Protein AF-A0A7C1YYJ9-F1 (afdb_monomer_lite)

Sequence (304 aa):
MFNQKLKGNWYEILKYNSDVNLKSLDKTVEKWVKIPFTPIEVEPHLIYYLFKTLYPKFVNDQQNILDVILSDDGKKVIRLYLYETIEAGIHQSIERLPLNFIKFHKKDLSDIDSLYDRILDAVFKKKGIKVSSLRIFKEKAITYINRYFVGLEDTPFDALIMKILDLIQKMIEQDLFSIYPEPEAFKFLKGLINFLNGIQLQKIFRLIYILLPEFNLAFILGSKELGLILHIQKVKVSKQDKPYLRFKLMSPTDLGITSKNLNKIEVMQLVRDQLQTEKTYFLNQTDLISILTEFFNLPVNFKD

Foldseek 3Di:
DADPLLVVLVVVLLQVLQVCVVDPPPDPDPDWGDDHLALATDGSVVVVVCQQQFVCQFQVQQFKEKEFEAALLRAATPWIKIFGAPGRRRTNDIDTDDRVLADGHSCCVVVVVVRVVSVQVSCCVPPVGGHRKYKYFHVVLSVLNRVSPVCRNVAFPLRSVLSVQQSLLVCLVSVGMAMPVHGLLNVLNNLVSVVCPPPRPSVVSVVVVVPDDWFWEWEWADDPPFIKIWTWTFDDPDPPDDTGIDIDIDGLVVLVNDDPPDDPVRSQVSCCVSSVGPGYHYDHNVVVSVVVSVVSNPPSDDDD

Secondary structure (DSSP, 8-state):
---HHHHHHHHHHHHHHHHHTTS-TTS-----EEPTTSS-EE-HHHHHHHHHHTHHHHH--SSEEEEEEEPTTS-SEEEEEEEEEEETTEEEEEEEEPTTSS---GGGGS-HHHHHHHHHHHHHHHHS--EEEEEEEEHHHHHHHHHHTTT-TT--HHHHHHHHHHHHHHHHHTT-EEEESPPHHHHHHHHHHHHTTT--HHHHHHHHHHHSPPEEEEEEEE-SS--EEEEEEEE-SSTTSPPEEEEEEE-GGGGT---TT--HHHHHHHHHHHHT-SEEEEEEHHHHHHHHHHHHTS------

Structure (mmCIF, N/CA/C/O backbone):
data_AF-A0A7C1YYJ9-F1
#
_entry.id   AF-A0A7C1YYJ9-F1
#
loop_
_atom_site.group_PDB
_atom_site.id
_atom_site.type_symbol
_atom_site.label_atom_id
_atom_site.label_alt_id
_atom_site.label_comp_id
_atom_site.label_asym_id
_atom_site.label_entity_id
_atom_site.label_seq_id
_atom_site.pdbx_PDB_ins_code
_atom_site.Cartn_x
_atom_site.Cartn_y
_atom_site.Cartn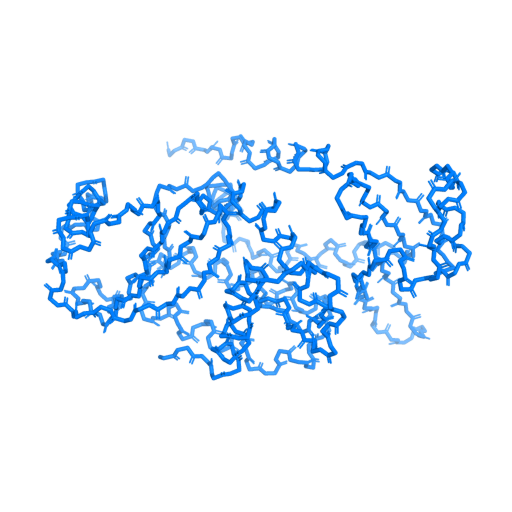_z
_atom_site.occupancy
_atom_site.B_iso_or_equiv
_atom_site.auth_seq_id
_atom_site.auth_comp_id
_atom_site.auth_asym_id
_atom_site.auth_atom_id
_atom_site.pdbx_PDB_model_num
ATOM 1 N N . MET A 1 1 ? -4.596 -11.626 14.791 1.00 64.88 1 MET A N 1
ATOM 2 C CA . MET A 1 1 ? -3.265 -11.003 15.032 1.00 64.88 1 MET A CA 1
ATOM 3 C C . MET A 1 1 ? -2.538 -10.934 13.704 1.00 64.88 1 MET A C 1
ATOM 5 O O . MET A 1 1 ? -2.554 -11.954 13.039 1.00 64.88 1 MET A O 1
ATOM 9 N N . PHE A 1 2 ? -1.958 -9.796 13.307 1.00 79.56 2 PHE A N 1
ATOM 10 C CA . PHE A 1 2 ? -1.206 -9.703 12.046 1.00 79.56 2 PHE A CA 1
ATOM 11 C C . PHE A 1 2 ? -0.029 -10.689 11.994 1.00 79.56 2 PHE A C 1
ATOM 13 O O . PHE A 1 2 ? 0.560 -11.011 13.029 1.00 79.56 2 PHE A O 1
ATOM 20 N N . ASN A 1 3 ? 0.303 -11.144 10.786 1.00 87.06 3 ASN A N 1
ATOM 21 C CA . ASN A 1 3 ? 1.429 -12.020 10.484 1.00 87.06 3 ASN A CA 1
ATOM 22 C C . ASN A 1 3 ? 2.738 -11.451 11.070 1.00 87.06 3 ASN A C 1
ATOM 24 O O . ASN A 1 3 ? 2.994 -10.249 10.982 1.00 87.06 3 ASN A O 1
ATOM 28 N N . GLN A 1 4 ? 3.568 -12.307 11.678 1.00 86.12 4 GLN A N 1
ATOM 29 C CA . GLN A 1 4 ? 4.800 -11.874 12.348 1.00 86.12 4 GLN A CA 1
ATOM 30 C C . GLN A 1 4 ? 5.809 -11.232 11.389 1.00 86.12 4 GLN A C 1
ATOM 32 O O . GLN A 1 4 ? 6.441 -10.253 11.774 1.00 86.12 4 GLN A O 1
ATOM 37 N N . LYS A 1 5 ? 5.917 -11.720 10.146 1.00 84.31 5 LYS A N 1
ATOM 38 C CA . LYS A 1 5 ? 6.808 -11.144 9.128 1.00 84.31 5 LYS A CA 1
ATOM 39 C C . LYS A 1 5 ? 6.357 -9.741 8.727 1.00 84.31 5 LYS A C 1
ATOM 41 O O . LYS A 1 5 ? 7.170 -8.825 8.721 1.00 84.31 5 LYS A O 1
ATOM 46 N N . LEU A 1 6 ? 5.053 -9.556 8.486 1.00 86.38 6 LEU A N 1
ATOM 47 C CA . LEU A 1 6 ? 4.470 -8.231 8.232 1.00 86.38 6 LEU A CA 1
ATOM 48 C C . LEU A 1 6 ? 4.762 -7.280 9.397 1.00 86.38 6 LEU A C 1
ATOM 50 O O . LEU A 1 6 ? 5.226 -6.163 9.189 1.00 86.38 6 LEU A O 1
ATOM 54 N N . LYS A 1 7 ? 4.513 -7.739 10.628 1.00 89.06 7 LYS A N 1
ATOM 55 C CA . LYS A 1 7 ? 4.732 -6.946 11.838 1.00 89.06 7 LYS A CA 1
ATOM 56 C C . LYS A 1 7 ? 6.207 -6.554 11.997 1.00 89.06 7 LYS A C 1
ATOM 58 O O . LYS A 1 7 ? 6.488 -5.402 12.303 1.00 89.06 7 LYS A O 1
ATOM 63 N N . GLY A 1 8 ? 7.122 -7.502 11.790 1.00 89.56 8 GLY A N 1
ATOM 64 C CA . GLY A 1 8 ? 8.566 -7.282 11.848 1.00 89.56 8 GLY A CA 1
ATOM 65 C C . GLY A 1 8 ? 9.013 -6.230 10.841 1.00 89.56 8 GLY A C 1
ATOM 66 O O . GLY A 1 8 ? 9.543 -5.203 11.247 1.00 89.56 8 GLY A O 1
ATOM 67 N N . ASN A 1 9 ? 8.687 -6.428 9.561 1.00 90.06 9 ASN A N 1
ATOM 68 C CA . ASN A 1 9 ? 9.016 -5.479 8.497 1.00 90.06 9 ASN A CA 1
ATOM 69 C C . ASN A 1 9 ? 8.449 -4.076 8.766 1.00 90.06 9 ASN A C 1
ATOM 71 O O . ASN A 1 9 ? 9.135 -3.075 8.592 1.00 90.06 9 ASN A O 1
ATOM 75 N N . TRP A 1 10 ? 7.205 -3.993 9.249 1.00 91.44 10 TRP A N 1
ATOM 76 C CA . TRP A 1 10 ? 6.597 -2.709 9.588 1.00 91.44 10 TRP A CA 1
ATOM 77 C C . TRP A 1 10 ? 7.345 -1.980 10.712 1.00 91.44 10 TRP A C 1
ATOM 79 O O . TRP A 1 10 ? 7.571 -0.779 10.612 1.00 91.44 10 TRP A O 1
ATOM 89 N N . TYR A 1 11 ? 7.789 -2.686 11.758 1.00 91.69 11 TYR A N 1
ATOM 90 C CA . TYR A 1 11 ? 8.604 -2.068 12.811 1.00 91.69 11 TYR A CA 1
ATOM 91 C C . TYR A 1 11 ? 9.969 -1.593 12.321 1.00 91.69 11 TYR A C 1
ATOM 93 O O . TYR A 1 11 ? 10.484 -0.610 12.845 1.00 91.69 11 TYR A O 1
ATOM 101 N N . GLU A 1 12 ? 10.560 -2.267 11.338 1.00 90.88 12 GLU A N 1
ATOM 102 C CA . GLU A 1 12 ? 11.819 -1.819 10.743 1.00 90.88 12 GLU A CA 1
ATOM 103 C C . GLU A 1 12 ? 11.644 -0.511 9.977 1.00 90.88 12 GLU A C 1
ATOM 105 O O . GLU A 1 12 ? 12.468 0.388 10.136 1.00 90.88 12 GLU A O 1
ATOM 110 N N . ILE A 1 13 ? 10.540 -0.375 9.236 1.00 90.62 13 ILE A N 1
ATOM 111 C CA . ILE A 1 13 ? 10.166 0.876 8.567 1.00 90.62 13 ILE A CA 1
ATOM 112 C C . ILE A 1 13 ? 9.934 1.987 9.600 1.00 90.62 13 ILE A C 1
ATOM 114 O O . ILE A 1 13 ? 10.514 3.060 9.472 1.00 90.62 13 ILE A O 1
ATOM 118 N N . LEU A 1 14 ? 9.148 1.730 10.655 1.00 91.00 14 LEU A N 1
ATOM 119 C CA . LEU A 1 14 ? 8.900 2.716 11.719 1.00 91.00 14 LEU A CA 1
ATOM 120 C C . LEU A 1 14 ? 10.203 3.174 12.389 1.00 91.00 14 LEU A C 1
ATOM 122 O O . LEU A 1 14 ? 10.413 4.370 12.579 1.00 91.00 14 LEU A O 1
ATOM 126 N N . LYS A 1 15 ? 11.096 2.228 12.703 1.00 89.12 15 LYS A N 1
ATOM 127 C CA . LYS A 1 15 ? 12.402 2.527 13.297 1.00 89.12 15 LYS A CA 1
ATOM 128 C C . LYS A 1 15 ? 13.252 3.392 12.368 1.00 89.12 15 LYS A C 1
ATOM 130 O O . LYS A 1 15 ? 13.838 4.373 12.818 1.00 89.12 15 LYS A O 1
ATOM 135 N N . TYR A 1 16 ? 13.303 3.049 11.082 1.00 88.62 16 TYR A N 1
ATOM 136 C CA . TYR A 1 16 ? 14.023 3.856 10.103 1.00 88.62 16 TYR A CA 1
ATOM 137 C C . TYR A 1 16 ? 13.461 5.282 10.038 1.00 88.62 16 TYR A C 1
ATOM 139 O O . TYR A 1 16 ? 14.218 6.238 10.173 1.00 88.62 16 TYR A O 1
ATOM 147 N N . ASN A 1 17 ? 12.138 5.430 9.937 1.00 89.25 17 ASN A N 1
ATOM 148 C CA . ASN A 1 17 ? 11.477 6.736 9.907 1.00 89.25 17 ASN A CA 1
ATOM 149 C C . ASN A 1 17 ? 11.787 7.576 11.159 1.00 89.25 17 ASN A C 1
ATOM 151 O O . ASN A 1 17 ? 12.039 8.773 11.041 1.00 89.25 17 ASN A O 1
ATOM 155 N N . SER A 1 18 ? 11.821 6.962 12.349 1.00 85.69 18 SER A N 1
ATOM 156 C CA . SER A 1 18 ? 12.202 7.668 13.580 1.00 85.69 18 SER A CA 1
ATOM 157 C C . SER A 1 18 ? 13.676 8.093 13.602 1.00 85.69 18 SER A C 1
ATOM 159 O O . SER A 1 18 ? 14.001 9.140 14.156 1.00 85.69 18 SER A O 1
ATOM 161 N N . ASP A 1 19 ? 14.564 7.309 12.981 1.00 83.81 19 ASP A N 1
ATOM 162 C CA . ASP A 1 19 ? 16.009 7.556 12.964 1.00 83.81 19 ASP A CA 1
ATOM 163 C C . ASP A 1 19 ? 16.418 8.620 11.927 1.00 83.81 19 ASP A C 1
ATOM 165 O O . ASP A 1 19 ? 17.334 9.402 12.192 1.00 83.81 19 ASP A O 1
ATOM 169 N N . VAL A 1 20 ? 15.746 8.683 10.767 1.00 76.31 20 VAL A N 1
ATOM 170 C CA . VAL A 1 20 ? 16.006 9.684 9.706 1.00 76.31 20 VAL A CA 1
ATOM 171 C C . VAL A 1 20 ? 15.753 11.108 10.194 1.00 76.31 20 VAL A C 1
ATOM 173 O O . VAL A 1 20 ? 16.480 12.026 9.833 1.00 76.31 20 VAL A O 1
ATOM 176 N N . ASN A 1 21 ? 14.794 11.306 11.094 1.00 60.00 21 ASN A N 1
ATOM 177 C CA . ASN A 1 21 ? 14.596 12.612 11.724 1.00 60.00 21 ASN A CA 1
ATOM 178 C C . ASN A 1 21 ? 15.750 13.045 12.636 1.00 60.00 21 ASN A C 1
ATOM 180 O O . ASN A 1 21 ? 15.876 14.227 12.949 1.00 60.00 21 ASN A O 1
ATOM 184 N N . LEU A 1 22 ? 16.564 12.099 13.107 1.00 53.09 22 LEU A N 1
ATOM 185 C CA . LEU A 1 22 ? 17.632 12.338 14.077 1.00 53.09 22 LEU A CA 1
ATOM 186 C C . LEU A 1 22 ? 19.021 12.417 13.422 1.00 53.09 22 LEU A C 1
ATOM 188 O O . LEU A 1 22 ? 19.985 12.793 14.091 1.00 53.09 22 LEU A O 1
ATOM 192 N N . LYS A 1 23 ? 19.160 12.042 12.142 1.00 51.34 23 LYS A N 1
ATOM 193 C CA . LYS A 1 23 ? 20.441 11.973 11.417 1.00 51.34 23 LYS A CA 1
ATOM 194 C C . LYS A 1 23 ? 20.258 12.412 9.964 1.00 51.34 23 LYS A C 1
ATOM 196 O O . LYS A 1 23 ? 19.286 12.029 9.330 1.00 51.34 23 LYS A O 1
ATOM 201 N N . SER A 1 24 ? 21.217 13.160 9.412 1.00 50.09 24 SER A N 1
ATOM 202 C CA . SER A 1 24 ? 21.249 13.434 7.970 1.00 50.09 24 SER A CA 1
ATOM 203 C C . SER A 1 24 ? 21.196 12.121 7.175 1.00 50.09 24 SER A C 1
ATOM 205 O O . SER A 1 24 ? 21.817 11.131 7.572 1.00 50.09 24 SER A O 1
ATOM 207 N N . LEU A 1 25 ? 20.459 12.123 6.055 1.00 54.53 25 LEU A N 1
ATOM 208 C CA . LEU A 1 25 ? 20.218 10.976 5.158 1.00 54.53 25 LEU A CA 1
ATOM 209 C C . LEU A 1 25 ? 21.495 10.286 4.619 1.00 54.53 25 LEU A C 1
ATOM 211 O O . LEU A 1 25 ? 21.393 9.242 3.985 1.00 54.53 25 LEU A O 1
ATOM 215 N N . ASP A 1 26 ? 22.686 10.821 4.899 1.00 47.12 26 ASP A N 1
ATOM 216 C CA . ASP A 1 26 ? 23.976 10.408 4.329 1.00 47.12 26 ASP A CA 1
ATOM 217 C C . ASP A 1 26 ? 24.601 9.147 4.947 1.00 47.12 26 ASP A C 1
ATOM 219 O O . ASP A 1 26 ? 25.703 8.753 4.565 1.00 47.12 26 ASP A O 1
ATOM 223 N N . LYS A 1 27 ? 23.945 8.484 5.905 1.00 50.19 27 LYS A N 1
ATOM 224 C CA . LYS A 1 27 ? 24.420 7.172 6.364 1.00 50.19 27 LYS A CA 1
ATOM 225 C C . LYS A 1 27 ? 23.775 6.088 5.516 1.00 50.19 27 LYS A C 1
ATOM 227 O O . LYS A 1 27 ? 22.619 5.750 5.746 1.00 50.19 27 LYS A O 1
ATOM 232 N N . THR A 1 28 ? 24.546 5.523 4.588 1.00 50.34 28 THR A N 1
ATOM 233 C CA . THR A 1 28 ? 24.267 4.229 3.951 1.00 50.34 28 THR A CA 1
ATOM 234 C C . THR A 1 28 ? 23.877 3.227 5.030 1.00 50.34 28 THR A C 1
ATOM 236 O O . THR A 1 28 ? 24.704 2.792 5.833 1.00 50.34 28 THR A O 1
ATOM 239 N N . VAL A 1 29 ? 22.586 2.919 5.102 1.00 56.12 29 VAL A N 1
ATOM 240 C CA . VAL A 1 29 ? 22.070 1.889 5.992 1.00 56.12 29 VAL A CA 1
ATOM 241 C C . VAL A 1 29 ? 22.167 0.582 5.215 1.00 56.12 29 VAL A C 1
ATOM 243 O O . VAL A 1 29 ? 21.404 0.381 4.280 1.00 56.12 29 VAL A O 1
ATOM 246 N N . GLU A 1 30 ? 23.067 -0.325 5.607 1.00 60.47 30 GLU A N 1
ATOM 247 C CA . GLU A 1 30 ? 23.229 -1.674 5.012 1.00 60.47 30 GLU A CA 1
ATOM 248 C C . GLU A 1 30 ? 22.017 -2.607 5.234 1.00 60.47 30 GLU A C 1
ATOM 250 O O . GLU A 1 30 ? 22.118 -3.831 5.160 1.00 60.47 30 GLU A O 1
ATOM 255 N N . LYS A 1 31 ? 20.850 -2.058 5.571 1.00 74.69 31 LYS A N 1
ATOM 256 C CA . LYS A 1 31 ? 19.657 -2.827 5.898 1.00 74.69 31 LYS A CA 1
ATOM 257 C C . LYS A 1 31 ? 18.638 -2.666 4.790 1.00 74.69 31 LYS A C 1
ATOM 259 O O . LYS A 1 31 ? 18.211 -1.552 4.538 1.00 74.69 31 LYS A O 1
ATOM 264 N N . TRP A 1 32 ? 18.200 -3.776 4.211 1.00 84.62 32 TRP A N 1
ATOM 265 C CA . TRP A 1 32 ? 17.095 -3.820 3.257 1.00 84.62 32 TRP A CA 1
ATOM 266 C C . TRP A 1 32 ? 15.766 -4.001 3.993 1.00 84.62 32 TRP A C 1
ATOM 268 O O . TRP A 1 32 ? 15.705 -4.682 5.018 1.00 84.62 32 TRP A O 1
ATOM 278 N N . VAL A 1 33 ? 14.704 -3.385 3.479 1.00 87.44 33 VAL A N 1
ATOM 279 C CA . VAL A 1 33 ? 13.331 -3.527 3.991 1.00 87.44 33 VAL A CA 1
ATOM 280 C C . VAL A 1 33 ? 12.392 -3.913 2.856 1.00 87.44 33 VAL A C 1
ATOM 282 O O . VAL A 1 33 ? 12.605 -3.537 1.704 1.00 87.44 33 VAL A O 1
ATOM 285 N N . LYS A 1 34 ? 11.321 -4.649 3.163 1.00 89.12 34 LYS A N 1
ATOM 286 C CA . LYS A 1 34 ? 10.313 -5.024 2.164 1.00 89.12 34 LYS A CA 1
ATOM 287 C C . LYS A 1 34 ? 9.318 -3.890 1.959 1.00 89.12 34 LYS A C 1
ATOM 289 O O . LYS A 1 34 ? 8.775 -3.358 2.933 1.00 89.12 34 LYS A O 1
ATOM 294 N N . ILE A 1 35 ? 8.984 -3.586 0.704 1.00 88.94 35 ILE A N 1
ATOM 295 C CA . ILE A 1 35 ? 7.793 -2.780 0.403 1.00 88.94 35 ILE A CA 1
ATOM 296 C C . ILE A 1 35 ? 6.580 -3.554 0.954 1.00 88.94 35 ILE A C 1
ATOM 298 O O . ILE A 1 35 ? 6.416 -4.731 0.597 1.00 88.94 35 ILE A O 1
ATOM 302 N N . PRO A 1 36 ? 5.728 -2.960 1.819 1.00 87.94 36 PRO A N 1
ATOM 303 C CA . PRO A 1 36 ? 4.608 -3.680 2.414 1.00 87.94 36 PRO A CA 1
ATOM 304 C C . PRO A 1 36 ? 3.732 -4.375 1.377 1.00 87.94 36 PRO A C 1
ATOM 306 O O . PRO A 1 36 ? 3.478 -3.842 0.302 1.00 87.94 36 PRO A O 1
ATOM 309 N N . PHE A 1 37 ? 3.254 -5.568 1.731 1.00 88.62 37 PHE A N 1
ATOM 310 C CA . PHE A 1 37 ? 2.467 -6.440 0.853 1.00 88.62 37 PHE A CA 1
ATOM 311 C C . PHE A 1 37 ? 3.194 -6.924 -0.410 1.00 88.62 37 PHE A C 1
ATOM 313 O O . PHE A 1 37 ? 2.555 -7.517 -1.270 1.00 88.62 37 PHE A O 1
ATOM 320 N N . THR A 1 38 ? 4.513 -6.778 -0.520 1.00 90.19 38 THR A N 1
ATOM 321 C CA . THR A 1 38 ? 5.288 -7.332 -1.640 1.00 90.19 38 THR A CA 1
ATOM 322 C C . THR A 1 38 ? 6.482 -8.155 -1.133 1.00 90.19 38 THR A C 1
ATOM 324 O O . THR A 1 38 ? 6.897 -7.984 0.016 1.00 90.19 38 THR A O 1
ATOM 327 N N . PRO A 1 39 ? 7.062 -9.040 -1.963 1.00 87.31 39 PRO A N 1
ATOM 328 C CA . PRO A 1 39 ? 8.347 -9.673 -1.679 1.00 87.31 39 PRO A CA 1
ATOM 329 C C . PRO A 1 39 ? 9.546 -8.780 -2.043 1.00 87.31 39 PRO A C 1
ATOM 331 O O . PRO A 1 39 ? 10.681 -9.220 -1.910 1.00 87.31 39 PRO A O 1
ATOM 334 N N . ILE A 1 40 ? 9.315 -7.558 -2.538 1.00 87.88 40 ILE A N 1
ATOM 335 C CA . ILE A 1 40 ? 10.360 -6.682 -3.070 1.00 87.88 40 ILE A CA 1
ATOM 336 C C . ILE A 1 40 ? 11.084 -6.010 -1.907 1.00 87.88 40 ILE A C 1
ATOM 338 O O . ILE A 1 40 ? 10.471 -5.277 -1.128 1.00 87.88 40 ILE A O 1
ATOM 342 N N . GLU A 1 41 ? 12.387 -6.248 -1.825 1.00 88.31 41 GLU A N 1
ATOM 343 C CA . GLU A 1 41 ? 13.297 -5.599 -0.887 1.00 88.31 41 GLU A CA 1
ATOM 344 C C . GLU A 1 41 ? 13.949 -4.385 -1.545 1.00 88.31 41 GLU A C 1
ATOM 346 O O . GLU A 1 41 ? 14.371 -4.442 -2.700 1.00 88.31 41 GLU A O 1
ATOM 351 N N . VAL A 1 42 ? 14.007 -3.280 -0.807 1.00 86.31 42 VAL A N 1
ATOM 352 C CA . VAL A 1 42 ? 14.635 -2.030 -1.240 1.00 86.31 42 VAL A CA 1
ATOM 353 C C . VAL A 1 42 ? 15.397 -1.388 -0.088 1.00 86.31 42 VAL A C 1
ATOM 355 O O . VAL A 1 42 ? 15.191 -1.724 1.084 1.00 86.31 42 VAL A O 1
ATOM 358 N N . GLU A 1 43 ? 16.244 -0.418 -0.413 1.00 83.25 43 GLU A N 1
ATOM 359 C CA . GLU A 1 43 ? 16.827 0.442 0.603 1.00 83.25 43 GLU A CA 1
ATOM 360 C C . GLU A 1 43 ? 15.736 1.252 1.341 1.00 83.25 43 GLU A C 1
ATOM 362 O O . GLU A 1 43 ? 14.799 1.756 0.711 1.00 83.25 43 GLU A O 1
ATOM 367 N N . PRO A 1 44 ? 15.839 1.441 2.668 1.00 84.88 44 PRO A N 1
ATOM 368 C CA . PRO A 1 44 ? 14.814 2.106 3.467 1.00 84.88 44 PRO A CA 1
ATOM 369 C C . PRO A 1 44 ? 14.515 3.540 3.027 1.00 84.88 44 PRO A C 1
ATOM 371 O O . PRO A 1 44 ? 13.367 3.977 3.107 1.00 84.88 44 PRO A O 1
ATOM 374 N N . HIS A 1 45 ? 15.518 4.254 2.507 1.00 81.38 45 HIS A N 1
ATOM 375 C CA . HIS A 1 45 ? 15.347 5.614 2.000 1.00 81.38 45 HIS A CA 1
ATOM 376 C C . HIS A 1 45 ? 14.373 5.659 0.805 1.00 81.38 45 HIS A C 1
ATOM 378 O O . HIS A 1 45 ? 13.607 6.615 0.671 1.00 81.38 45 HIS A O 1
ATOM 384 N N . LEU A 1 46 ? 14.331 4.599 -0.019 1.00 83.12 46 LEU A N 1
ATOM 385 C CA . LEU A 1 46 ? 13.377 4.465 -1.123 1.00 83.12 46 LEU A CA 1
ATOM 386 C C . LEU A 1 46 ? 11.951 4.295 -0.590 1.00 83.12 46 LEU A C 1
ATOM 388 O O . LEU A 1 46 ? 11.041 4.958 -1.084 1.00 83.12 46 LEU A O 1
ATOM 392 N N . ILE A 1 47 ? 11.741 3.462 0.440 1.00 87.12 47 ILE A N 1
ATOM 393 C CA . ILE A 1 47 ? 10.424 3.325 1.096 1.00 87.12 47 ILE A CA 1
ATOM 394 C C . ILE A 1 47 ? 9.978 4.649 1.694 1.00 87.12 47 ILE A C 1
ATOM 396 O O . ILE A 1 47 ? 8.844 5.060 1.464 1.00 87.12 47 ILE A O 1
ATOM 400 N N . TYR A 1 48 ? 10.863 5.307 2.443 1.00 86.94 48 TYR A N 1
ATOM 401 C CA . TYR A 1 48 ? 10.589 6.604 3.048 1.00 86.94 48 TYR A CA 1
ATOM 402 C C . TYR A 1 48 ? 10.121 7.599 1.988 1.00 86.94 48 TYR A C 1
ATOM 404 O O . TYR A 1 48 ? 9.065 8.211 2.120 1.00 86.94 48 TYR A O 1
ATOM 412 N N . TYR A 1 49 ? 10.859 7.697 0.884 1.00 84.94 49 TYR A N 1
ATOM 413 C CA . TYR A 1 49 ? 10.521 8.595 -0.207 1.00 84.94 49 TYR A CA 1
ATOM 414 C C . TYR A 1 49 ? 9.188 8.236 -0.887 1.00 84.94 49 TYR A C 1
ATOM 416 O O . TYR A 1 49 ? 8.352 9.112 -1.112 1.00 84.94 49 TYR A O 1
ATOM 424 N N . LEU A 1 50 ? 8.942 6.951 -1.168 1.00 85.38 50 LEU A N 1
ATOM 425 C CA . LEU A 1 50 ? 7.666 6.488 -1.725 1.00 85.38 50 LEU A CA 1
ATOM 426 C C . LEU A 1 50 ? 6.494 6.801 -0.790 1.00 85.38 50 LEU A C 1
ATOM 428 O O . LEU A 1 50 ? 5.432 7.218 -1.252 1.00 85.38 50 LEU A O 1
ATOM 432 N N . PHE A 1 51 ? 6.679 6.624 0.518 1.00 88.62 51 PHE A N 1
ATOM 433 C CA . PHE A 1 51 ? 5.654 6.930 1.507 1.00 88.62 51 PHE A CA 1
ATOM 434 C C . PHE A 1 51 ? 5.399 8.423 1.592 1.00 88.62 51 PHE A C 1
ATOM 436 O O . PHE A 1 51 ? 4.249 8.821 1.527 1.00 88.62 51 PHE A O 1
ATOM 443 N N . LYS A 1 52 ? 6.431 9.259 1.635 1.00 87.62 52 LYS A N 1
ATOM 444 C CA . LYS A 1 52 ? 6.269 10.716 1.650 1.00 87.62 52 LYS A CA 1
ATOM 445 C C . LYS A 1 52 ? 5.523 11.229 0.414 1.00 87.62 52 LYS A C 1
ATOM 447 O O . LYS A 1 52 ? 4.630 12.068 0.514 1.00 87.62 52 LYS A O 1
ATOM 452 N N . THR A 1 53 ? 5.889 10.714 -0.757 1.00 83.38 53 THR A N 1
ATOM 453 C CA . THR A 1 53 ? 5.472 11.277 -2.045 1.00 83.38 53 THR A CA 1
ATOM 454 C C . THR A 1 53 ? 4.135 10.719 -2.542 1.00 83.38 53 THR A C 1
ATOM 456 O O . THR A 1 53 ? 3.295 11.475 -3.032 1.00 83.38 53 THR A O 1
ATOM 459 N N . LEU A 1 54 ? 3.915 9.404 -2.428 1.00 82.75 54 LEU A N 1
ATOM 460 C CA . LEU A 1 54 ? 2.741 8.733 -3.003 1.00 82.75 54 LEU A CA 1
ATOM 461 C C . LEU A 1 54 ? 1.651 8.481 -1.965 1.00 82.75 54 LEU A C 1
ATOM 463 O O . LEU A 1 54 ? 0.473 8.720 -2.216 1.00 82.75 54 LEU A O 1
ATOM 467 N N . TYR A 1 55 ? 2.025 7.979 -0.794 1.00 83.25 55 TYR A N 1
ATOM 468 C CA . TYR A 1 55 ? 1.072 7.363 0.126 1.00 83.25 55 TYR A CA 1
ATOM 469 C C . TYR A 1 55 ? -0.005 8.341 0.668 1.00 83.25 55 TYR A C 1
ATOM 471 O O . TYR A 1 55 ? -1.193 8.008 0.578 1.00 83.25 55 TYR A O 1
ATOM 479 N N . PRO A 1 56 ? 0.320 9.588 1.080 1.00 84.62 56 PRO A N 1
ATOM 480 C CA . PRO A 1 56 ? -0.660 10.605 1.470 1.00 84.62 56 PRO A CA 1
ATOM 481 C C . PRO A 1 56 ? -1.677 10.946 0.391 1.00 84.62 56 PRO A C 1
ATOM 483 O O . PRO A 1 56 ? -2.806 11.311 0.716 1.00 84.62 56 PRO A O 1
ATOM 486 N N . LYS A 1 57 ? -1.282 10.857 -0.886 1.00 81.69 57 LYS A N 1
ATOM 487 C CA . LYS A 1 57 ? -2.143 11.209 -2.020 1.00 81.69 57 LYS A CA 1
ATOM 488 C C . LYS A 1 57 ? -3.259 10.191 -2.225 1.00 81.69 57 LYS A C 1
ATOM 490 O O . LYS A 1 57 ? -4.335 10.570 -2.669 1.00 81.69 57 LYS A O 1
ATOM 495 N N . PHE A 1 58 ? -3.024 8.927 -1.871 1.00 79.06 58 PHE A N 1
ATOM 496 C CA . PHE A 1 58 ? -3.957 7.837 -2.167 1.00 79.06 58 PHE A CA 1
ATOM 497 C C . PHE A 1 58 ? -4.685 7.282 -0.941 1.00 79.06 58 PHE A C 1
ATOM 499 O O . PHE A 1 58 ? -5.764 6.719 -1.097 1.00 79.06 58 PHE A O 1
ATOM 506 N N . VAL A 1 59 ? -4.125 7.429 0.264 1.00 78.88 59 VAL A N 1
ATOM 507 C CA . VAL A 1 59 ? -4.686 6.846 1.504 1.00 78.88 59 VAL A CA 1
ATOM 508 C C . VAL A 1 59 ? -5.183 7.918 2.487 1.00 78.88 59 VAL A C 1
ATOM 510 O O . VAL A 1 59 ? -5.831 7.591 3.475 1.00 78.88 59 VAL A O 1
ATOM 513 N N . ASN A 1 60 ? -4.972 9.204 2.170 1.00 77.56 60 ASN A N 1
ATOM 514 C CA . ASN A 1 60 ? -5.325 10.359 3.008 1.00 77.56 60 ASN A CA 1
ATOM 515 C C . ASN A 1 60 ? -4.612 10.385 4.380 1.00 77.56 60 ASN A C 1
ATOM 517 O O . ASN A 1 60 ? -5.128 10.899 5.370 1.00 77.56 60 ASN A O 1
ATOM 521 N N . ASP A 1 61 ? -3.386 9.864 4.430 1.00 83.19 61 ASP A N 1
ATOM 522 C CA . ASP A 1 61 ? -2.564 9.803 5.643 1.00 83.19 61 ASP A CA 1
ATOM 523 C C . ASP A 1 61 ? -1.809 11.131 5.866 1.00 83.19 61 ASP A C 1
ATOM 525 O O . ASP A 1 61 ? -0.584 11.209 5.756 1.00 83.19 61 ASP A O 1
ATOM 529 N N . GLN A 1 62 ? -2.558 12.209 6.125 1.00 84.25 62 GLN A N 1
ATOM 530 C CA . GLN A 1 62 ? -2.018 13.571 6.286 1.00 84.25 62 GLN A CA 1
ATOM 531 C C . GLN A 1 62 ? -1.426 13.833 7.682 1.00 84.25 62 GLN A C 1
ATOM 533 O O . GLN A 1 62 ? -0.566 14.695 7.845 1.00 84.25 62 GLN A O 1
ATOM 538 N N . GLN A 1 63 ? -1.909 13.117 8.696 1.00 89.44 63 GLN A N 1
ATOM 539 C CA . GLN A 1 63 ? -1.489 13.181 10.102 1.00 89.44 63 GLN A CA 1
ATOM 540 C C . GLN A 1 63 ? -1.601 11.784 10.734 1.00 89.44 63 GLN A C 1
ATOM 542 O O . GLN A 1 63 ? -1.762 10.792 10.024 1.00 89.44 63 GLN A O 1
ATOM 547 N N . ASN A 1 64 ? -1.597 11.727 12.072 1.00 92.69 64 ASN A N 1
ATOM 548 C CA . ASN A 1 64 ? -1.760 10.500 12.849 1.00 92.69 64 ASN A CA 1
ATOM 549 C C . ASN A 1 64 ? -2.989 9.697 12.400 1.00 92.69 64 ASN A C 1
ATOM 551 O O . ASN A 1 64 ? -3.993 10.262 11.945 1.00 92.69 64 ASN A O 1
ATOM 555 N N . ILE A 1 65 ? -2.919 8.380 12.574 1.00 93.38 65 ILE A N 1
ATOM 556 C CA . ILE A 1 65 ? -3.954 7.439 12.134 1.00 93.38 65 ILE A CA 1
ATOM 557 C C . ILE A 1 65 ? -4.394 6.586 13.305 1.00 93.38 65 ILE A C 1
ATOM 559 O O . ILE A 1 65 ? -3.568 6.142 14.104 1.00 93.38 65 ILE A O 1
ATOM 563 N N . LEU A 1 66 ? -5.689 6.301 13.373 1.00 94.19 66 LEU A N 1
ATOM 564 C CA . LEU A 1 66 ? -6.220 5.310 14.291 1.00 94.19 66 LEU A CA 1
ATOM 565 C C . LEU A 1 66 ? -6.724 4.083 13.529 1.00 94.19 66 LEU A C 1
ATOM 567 O O . LEU A 1 66 ? -7.662 4.179 12.742 1.00 94.19 66 LEU A O 1
ATOM 571 N N . ASP A 1 67 ? -6.165 2.919 13.844 1.00 94.56 67 ASP A N 1
ATOM 572 C CA . ASP A 1 67 ? -6.713 1.634 13.423 1.00 94.56 67 ASP A CA 1
ATOM 573 C C . ASP A 1 67 ? -7.635 1.081 14.498 1.00 94.56 67 ASP A C 1
ATOM 575 O O . ASP A 1 67 ? -7.244 0.904 15.659 1.00 94.56 67 ASP A O 1
ATOM 579 N N . VAL A 1 68 ? -8.844 0.725 14.084 1.00 93.81 68 VAL A N 1
ATOM 580 C CA . VAL A 1 68 ? -9.847 0.071 14.914 1.00 93.81 68 VAL A CA 1
ATOM 581 C C . VAL A 1 68 ? -10.104 -1.316 14.357 1.00 93.81 68 VAL A C 1
ATOM 583 O O . VAL A 1 68 ? -10.626 -1.471 13.259 1.00 93.81 68 VAL A O 1
ATOM 586 N N . ILE A 1 69 ? -9.758 -2.344 15.128 1.00 94.81 69 ILE A N 1
ATOM 587 C CA . ILE A 1 69 ? -10.074 -3.728 14.777 1.00 94.81 69 ILE A CA 1
ATOM 588 C C . ILE A 1 69 ? -11.326 -4.132 15.540 1.00 94.81 69 ILE A C 1
ATOM 590 O O . ILE A 1 69 ? -11.314 -4.182 16.772 1.00 94.81 69 ILE A O 1
ATOM 594 N N . LEU A 1 70 ? -12.388 -4.437 14.806 1.00 92.75 70 LEU A N 1
ATOM 595 C CA . LEU A 1 70 ? -13.675 -4.882 15.315 1.00 92.75 70 LEU A CA 1
ATOM 596 C C . LEU A 1 70 ? -13.846 -6.392 15.137 1.00 92.75 70 LEU A C 1
ATOM 598 O O . LEU A 1 70 ? -13.234 -7.022 14.278 1.00 92.75 70 LEU A O 1
ATOM 602 N N . SER A 1 71 ? -14.733 -6.960 15.942 1.00 92.25 71 SER A N 1
ATOM 603 C CA . SER A 1 71 ? -15.345 -8.267 15.668 1.00 92.25 71 SER A CA 1
ATOM 604 C C . SER A 1 71 ? -16.113 -8.239 14.349 1.00 92.25 71 SER A C 1
ATOM 606 O O . SER A 1 71 ? -16.561 -7.181 13.910 1.00 92.25 71 SER A O 1
ATOM 608 N N . ASP A 1 72 ? -16.278 -9.403 13.721 1.00 90.56 72 ASP A N 1
ATOM 609 C CA . ASP A 1 72 ? -16.930 -9.514 12.408 1.00 90.56 72 ASP A CA 1
ATOM 610 C C . ASP A 1 72 ? -18.375 -8.991 12.397 1.00 90.56 72 ASP A C 1
ATOM 612 O O . ASP A 1 72 ? -18.835 -8.477 11.380 1.00 90.56 72 ASP A O 1
ATOM 616 N N . ASP A 1 73 ? -19.078 -9.060 13.532 1.00 87.31 73 ASP A N 1
ATOM 617 C CA . ASP A 1 73 ? -20.426 -8.502 13.693 1.00 87.31 73 ASP A CA 1
ATOM 618 C C . ASP A 1 73 ? -20.445 -6.997 14.033 1.00 87.31 73 ASP A C 1
ATOM 620 O O . ASP A 1 73 ? -21.517 -6.424 14.255 1.00 87.31 73 ASP A O 1
ATOM 624 N N . GLY A 1 74 ? -19.270 -6.361 14.100 1.00 84.75 74 GLY A N 1
ATOM 625 C CA . GLY A 1 74 ? -19.075 -4.941 14.383 1.00 84.75 74 GLY A CA 1
ATOM 626 C C . GLY A 1 74 ? -19.390 -4.522 15.821 1.00 84.75 74 GLY A C 1
ATOM 627 O O . GLY A 1 74 ? -19.385 -3.328 16.115 1.00 84.75 74 GLY A O 1
ATOM 628 N N . LYS A 1 75 ? -19.694 -5.456 16.737 1.00 83.12 75 LYS A N 1
ATOM 629 C CA . LYS A 1 75 ? -20.218 -5.101 18.071 1.00 83.12 75 LYS A CA 1
ATOM 630 C C . LYS A 1 75 ? -19.145 -4.816 19.110 1.00 83.12 75 LYS A C 1
ATOM 632 O O . LYS A 1 75 ? -19.423 -4.147 20.103 1.00 83.12 75 LYS A O 1
ATOM 637 N N . LYS A 1 76 ? -17.946 -5.367 18.937 1.00 87.38 76 LYS A N 1
ATOM 638 C CA . LYS A 1 76 ? -16.851 -5.273 19.913 1.00 87.38 76 LYS A CA 1
ATOM 639 C C . LYS A 1 76 ? -15.581 -4.767 19.259 1.00 87.38 76 LYS A C 1
ATOM 641 O O . LYS A 1 76 ? -15.161 -5.327 18.247 1.00 87.38 76 LYS A O 1
ATOM 646 N N . VAL A 1 77 ? -14.941 -3.796 19.904 1.00 90.94 77 VAL A N 1
ATOM 647 C CA . VAL A 1 77 ? -13.561 -3.400 19.618 1.00 90.94 77 VAL A CA 1
ATOM 648 C C . VAL A 1 77 ? -12.625 -4.463 20.183 1.00 90.94 77 VAL A C 1
ATOM 650 O O . VAL A 1 77 ? -12.611 -4.724 21.384 1.00 90.94 77 VAL A O 1
ATOM 653 N N . ILE A 1 78 ? -11.844 -5.085 19.309 1.00 93.00 78 ILE A N 1
ATOM 654 C CA . ILE A 1 78 ? -10.850 -6.106 19.651 1.00 93.00 78 ILE A CA 1
ATOM 655 C C . ILE A 1 78 ? -9.499 -5.444 19.911 1.00 93.00 78 ILE A C 1
ATOM 657 O O . ILE A 1 78 ? -8.779 -5.847 20.829 1.00 93.00 78 ILE A O 1
ATOM 661 N N . ARG A 1 79 ? -9.113 -4.458 19.087 1.00 93.69 79 ARG A N 1
ATOM 662 C CA . ARG A 1 79 ? -7.826 -3.752 19.197 1.00 93.69 79 ARG A CA 1
ATOM 663 C C . ARG A 1 79 ? -7.934 -2.319 18.692 1.00 93.69 79 ARG A C 1
ATOM 665 O O . ARG A 1 79 ? -8.701 -2.047 17.776 1.00 93.69 79 ARG A O 1
ATOM 672 N N . LEU A 1 80 ? -7.110 -1.453 19.274 1.00 93.88 80 LEU A N 1
ATOM 673 C CA . LEU A 1 80 ? -6.922 -0.066 18.870 1.00 93.88 80 LEU A CA 1
ATOM 674 C C . LEU A 1 80 ? -5.426 0.197 18.728 1.00 93.88 80 LEU A C 1
ATOM 676 O O . LEU A 1 80 ? -4.667 -0.106 19.655 1.00 93.88 80 LEU A O 1
ATOM 680 N N . TYR A 1 81 ? -5.019 0.741 17.587 1.00 95.06 81 TYR A N 1
ATOM 681 C CA . TYR A 1 81 ? -3.637 1.134 17.336 1.00 95.06 81 TYR A CA 1
ATOM 682 C C . TYR A 1 81 ? -3.583 2.568 16.839 1.00 95.06 81 TYR A C 1
ATOM 684 O O . TYR A 1 81 ? -4.227 2.906 15.854 1.00 95.06 81 TYR A O 1
ATOM 692 N N . LEU A 1 82 ? -2.813 3.393 17.527 1.00 94.94 82 LEU A N 1
ATOM 693 C CA . LEU A 1 82 ? -2.565 4.775 17.167 1.00 94.94 82 LEU A CA 1
ATOM 694 C C . LEU A 1 82 ? -1.186 4.864 16.523 1.00 94.94 82 LEU A C 1
ATOM 696 O O . LEU A 1 82 ? -0.197 4.470 17.136 1.00 94.94 82 LEU A O 1
ATOM 700 N N . TYR A 1 83 ? -1.138 5.357 15.295 1.00 94.50 83 TYR A N 1
ATOM 701 C CA . TYR A 1 83 ? 0.088 5.591 14.550 1.00 94.50 83 TYR A CA 1
ATOM 702 C C . TYR A 1 83 ? 0.410 7.072 14.617 1.00 94.50 83 TYR A C 1
ATOM 704 O O . TYR A 1 83 ? -0.410 7.892 14.198 1.00 94.50 83 TYR A O 1
ATOM 712 N N . GLU A 1 84 ? 1.583 7.403 15.146 1.00 93.06 84 GLU A N 1
ATOM 713 C CA . GLU A 1 84 ? 2.050 8.782 15.158 1.00 93.06 84 GLU A CA 1
ATOM 714 C C . GLU A 1 84 ? 2.827 9.095 13.885 1.00 93.06 84 GLU A C 1
ATOM 716 O O . GLU A 1 84 ? 3.674 8.312 13.444 1.00 93.06 84 GLU A O 1
ATOM 721 N N . THR A 1 85 ? 2.553 10.262 13.323 1.00 91.31 85 THR A N 1
ATOM 722 C CA . THR A 1 85 ? 3.031 10.719 12.025 1.00 91.31 85 THR A CA 1
ATOM 723 C C . THR A 1 85 ? 3.878 11.971 12.211 1.00 91.31 85 THR A C 1
ATOM 725 O O . THR A 1 85 ? 3.451 12.921 12.863 1.00 91.31 85 THR A O 1
ATOM 728 N N . ILE A 1 86 ? 5.079 11.969 11.636 1.00 87.56 86 ILE A N 1
ATOM 729 C CA . ILE A 1 86 ? 6.010 13.109 11.678 1.00 87.56 86 ILE A CA 1
ATOM 730 C C . ILE A 1 86 ? 5.619 14.129 10.610 1.00 87.56 86 ILE A C 1
ATOM 732 O O . ILE A 1 86 ? 5.434 15.313 10.872 1.00 87.56 86 ILE A O 1
ATOM 736 N N . GLU A 1 87 ? 5.520 13.632 9.384 1.00 88.81 87 GLU A N 1
ATOM 737 C CA . GLU A 1 87 ? 5.096 14.341 8.189 1.00 88.81 87 GLU A CA 1
ATOM 738 C C . GLU A 1 87 ? 4.154 13.420 7.419 1.00 88.81 87 GLU A C 1
ATOM 740 O O . GLU A 1 87 ? 4.173 12.206 7.634 1.00 88.81 87 GLU A O 1
ATOM 745 N N . ALA A 1 88 ? 3.318 13.980 6.545 1.00 89.31 88 ALA A N 1
ATOM 746 C CA . ALA A 1 88 ? 2.308 13.215 5.821 1.00 89.31 88 ALA A CA 1
ATOM 747 C C . ALA A 1 88 ? 2.898 11.918 5.226 1.00 89.31 88 ALA A C 1
ATOM 749 O O . ALA A 1 88 ? 3.891 11.940 4.500 1.00 89.31 88 ALA A O 1
ATOM 750 N N . GLY A 1 89 ? 2.283 10.779 5.558 1.00 87.12 89 GLY A N 1
ATOM 751 C CA . GLY A 1 89 ? 2.689 9.450 5.089 1.00 87.12 89 GLY A CA 1
ATOM 752 C C . GLY A 1 89 ? 3.835 8.791 5.861 1.00 87.12 89 GLY A C 1
ATOM 753 O O . GLY A 1 89 ? 4.049 7.589 5.697 1.00 87.12 89 GLY A O 1
ATOM 754 N N . ILE A 1 90 ? 4.541 9.521 6.730 1.00 91.19 90 ILE A N 1
ATOM 755 C CA . ILE A 1 90 ? 5.703 9.030 7.480 1.00 91.19 90 ILE A CA 1
ATOM 756 C C . ILE A 1 90 ? 5.339 8.795 8.946 1.00 91.19 90 ILE A C 1
ATOM 758 O O . ILE A 1 90 ? 5.315 9.709 9.774 1.00 91.19 90 ILE A O 1
ATOM 762 N N . HIS A 1 91 ? 5.093 7.527 9.273 1.00 92.00 91 HIS A N 1
ATOM 763 C CA . HIS A 1 91 ? 4.803 7.076 10.636 1.00 92.00 91 HIS A CA 1
ATOM 764 C C . HIS A 1 91 ? 6.090 6.793 11.412 1.00 92.00 91 HIS A C 1
ATOM 766 O O . HIS A 1 91 ? 6.954 6.078 10.905 1.00 92.00 91 HIS A O 1
ATOM 772 N N . GLN A 1 92 ? 6.202 7.307 12.640 1.00 90.44 92 GLN A N 1
ATOM 773 C CA . GLN A 1 92 ? 7.354 7.080 13.530 1.00 90.44 92 GLN A CA 1
ATOM 774 C C . GLN A 1 92 ? 7.124 5.990 14.566 1.00 90.44 92 GLN A C 1
ATOM 776 O O . GLN A 1 92 ? 8.058 5.316 14.992 1.00 90.44 92 GLN A O 1
ATOM 781 N N . SER A 1 93 ? 5.885 5.837 15.022 1.00 92.00 93 SER A N 1
ATOM 782 C CA . SER A 1 93 ? 5.574 4.983 16.160 1.00 92.00 93 SER A CA 1
ATOM 783 C C . SER A 1 93 ? 4.177 4.390 16.024 1.00 92.00 93 SER A C 1
ATOM 785 O O . SER A 1 93 ? 3.347 4.840 15.231 1.00 92.00 93 SER A O 1
ATOM 787 N N . ILE A 1 94 ? 3.941 3.325 16.784 1.00 94.44 94 ILE A N 1
ATOM 788 C CA . ILE A 1 94 ? 2.635 2.690 16.917 1.00 94.44 94 ILE A CA 1
ATOM 789 C C . ILE A 1 94 ? 2.385 2.392 18.396 1.00 94.44 94 ILE A C 1
ATOM 791 O O . ILE A 1 94 ? 3.128 1.638 19.028 1.00 94.44 94 ILE A O 1
ATOM 795 N N . GLU A 1 95 ? 1.310 2.946 18.941 1.00 94.44 95 GLU A N 1
ATOM 796 C CA . GLU A 1 95 ? 0.853 2.713 20.306 1.00 94.44 95 GLU A CA 1
ATOM 797 C C . GLU A 1 95 ? -0.399 1.829 20.300 1.00 94.44 95 GLU A C 1
ATOM 799 O O . GLU A 1 95 ? -1.348 2.065 19.554 1.00 94.44 95 GLU A O 1
ATOM 804 N N . ARG A 1 96 ? -0.446 0.810 21.165 1.00 94.56 96 ARG A N 1
ATOM 805 C CA . ARG A 1 96 ? -1.685 0.061 21.410 1.00 94.56 96 ARG A CA 1
ATOM 806 C C . ARG A 1 96 ? -2.506 0.769 22.484 1.00 94.56 96 ARG A C 1
ATOM 808 O O . ARG A 1 96 ? -2.088 0.808 23.638 1.00 94.56 96 ARG A O 1
ATOM 815 N N . LEU A 1 97 ? -3.702 1.233 22.131 1.00 93.00 97 LEU A N 1
ATOM 816 C CA . LEU A 1 97 ? -4.590 1.911 23.074 1.00 93.00 97 LEU A CA 1
ATOM 817 C C . LEU A 1 97 ? -5.477 0.919 23.858 1.00 93.00 97 LEU A C 1
ATOM 819 O O . LEU A 1 97 ? -5.817 -0.157 23.344 1.00 93.00 97 LEU A O 1
ATOM 823 N N . PRO A 1 98 ? -5.892 1.266 25.093 1.00 91.69 98 PRO A N 1
ATOM 824 C CA . PRO A 1 98 ? -6.893 0.510 25.847 1.00 91.69 98 PRO A CA 1
ATOM 825 C C . PRO A 1 98 ? -8.218 0.388 25.083 1.00 91.69 98 PRO A C 1
ATOM 827 O O . PRO A 1 98 ? -8.656 1.342 24.455 1.00 91.69 98 PRO A O 1
ATOM 830 N N . LEU A 1 99 ? -8.919 -0.746 25.169 1.00 88.62 99 LEU A N 1
ATOM 831 C CA . LEU A 1 99 ? -10.167 -0.956 24.406 1.00 88.62 99 LEU A CA 1
ATOM 832 C C . LEU A 1 99 ? -11.303 -0.005 24.808 1.00 88.62 99 LEU A C 1
ATOM 834 O O . LEU A 1 99 ? -12.180 0.287 24.005 1.00 88.62 99 LEU A O 1
ATOM 838 N N . ASN A 1 100 ? -11.273 0.496 26.043 1.00 84.44 100 ASN A N 1
ATOM 839 C CA . ASN A 1 100 ? -12.200 1.504 26.554 1.00 84.44 100 ASN A CA 1
ATOM 840 C C . ASN A 1 100 ? -11.774 2.945 26.213 1.00 84.44 100 ASN A C 1
ATOM 842 O O . ASN A 1 100 ? -12.389 3.896 26.701 1.00 84.44 100 ASN A O 1
ATOM 846 N N . PHE A 1 101 ? -10.719 3.131 25.409 1.00 85.12 101 PHE A N 1
ATOM 847 C CA . PHE A 1 101 ? -10.235 4.454 25.025 1.00 85.12 101 PHE A CA 1
ATOM 848 C C . PHE A 1 101 ? -11.304 5.239 24.251 1.00 85.12 101 PHE A C 1
ATOM 850 O O . PHE A 1 101 ? -11.499 6.424 24.529 1.00 85.12 101 PHE A O 1
ATOM 857 N N . ILE A 1 102 ? -12.046 4.558 23.372 1.00 77.75 102 ILE A N 1
ATOM 858 C CA . ILE A 1 102 ? -13.207 5.075 22.637 1.00 77.75 102 ILE A CA 1
ATOM 859 C C . ILE A 1 102 ? -14.416 4.192 22.952 1.00 77.75 102 ILE A C 1
ATOM 861 O O . ILE A 1 102 ? -14.324 2.966 22.922 1.00 77.75 102 ILE A O 1
ATOM 865 N N . LYS A 1 103 ? -15.569 4.809 23.236 1.00 74.94 103 LYS A N 1
ATOM 866 C CA . LYS A 1 103 ? -16.842 4.081 23.319 1.00 74.94 103 LYS A CA 1
ATOM 867 C C . LYS A 1 103 ? -17.349 3.823 21.903 1.00 74.94 103 LYS A C 1
ATOM 869 O O . LYS A 1 103 ? -17.559 4.772 21.147 1.00 74.94 103 LYS A O 1
ATOM 874 N N . PHE A 1 104 ? -17.525 2.550 21.573 1.00 75.19 104 PHE A N 1
ATOM 875 C CA . PHE A 1 104 ? -18.036 2.092 20.287 1.00 75.19 104 PHE A CA 1
ATOM 876 C C . PHE A 1 104 ? -19.395 1.418 20.493 1.00 75.19 104 PHE A C 1
ATOM 878 O O . PHE A 1 104 ? -19.557 0.573 21.375 1.00 75.19 104 PHE A O 1
ATOM 885 N N . HIS A 1 105 ? -20.370 1.792 19.683 1.00 72.56 105 HIS A N 1
ATOM 886 C CA . HIS A 1 105 ? -21.733 1.294 19.665 1.00 72.56 105 HIS A CA 1
ATOM 887 C C . HIS A 1 105 ? -22.054 0.787 18.261 1.00 72.56 105 HIS A C 1
ATOM 889 O O . HIS A 1 105 ? -21.605 1.341 17.267 1.00 72.56 105 HIS A O 1
ATOM 895 N N . LYS A 1 106 ? -22.902 -0.241 18.156 1.00 68.06 106 LYS A N 1
ATOM 896 C CA . LYS A 1 106 ? -23.268 -0.836 16.858 1.00 68.06 106 LYS A CA 1
ATOM 897 C C . LYS A 1 106 ? -23.816 0.196 15.852 1.00 68.06 106 LYS A C 1
ATOM 899 O O . LYS A 1 106 ? -23.54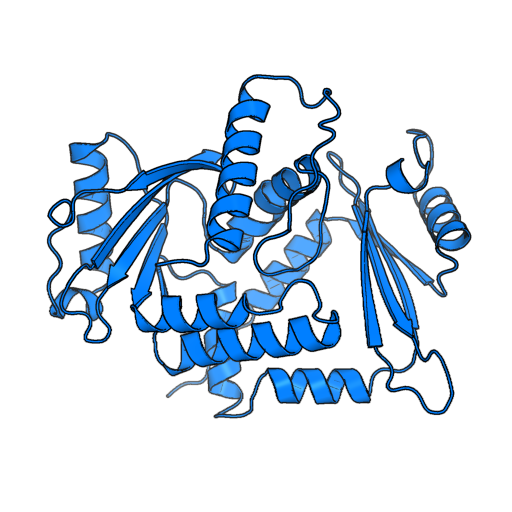0 0.089 14.665 1.00 68.06 106 LYS A O 1
ATOM 904 N N . LYS A 1 107 ? -24.562 1.195 16.339 1.00 75.00 107 LYS A N 1
ATOM 905 C CA . LYS A 1 107 ? -25.124 2.296 15.535 1.00 75.00 107 LYS A CA 1
ATOM 906 C C . LYS A 1 107 ? -24.077 3.262 14.968 1.00 75.00 107 LYS A C 1
ATOM 908 O O . LYS A 1 107 ? -24.387 4.023 14.067 1.00 75.00 107 LYS A O 1
ATOM 913 N N . ASP A 1 108 ? -22.854 3.240 15.485 1.00 78.12 108 ASP A N 1
ATOM 914 C CA . ASP A 1 108 ? -21.802 4.142 15.020 1.00 78.12 108 ASP A CA 1
ATOM 915 C C . ASP A 1 108 ? -21.274 3.746 13.634 1.00 78.12 108 ASP A C 1
ATOM 917 O O . ASP A 1 108 ? -20.745 4.581 12.917 1.00 78.12 108 ASP A O 1
ATOM 921 N N . LEU A 1 109 ? -21.445 2.485 13.220 1.00 77.38 109 LEU A N 1
ATOM 922 C CA . LEU A 1 109 ? -21.085 2.057 11.863 1.00 77.38 109 LEU A CA 1
ATOM 923 C C . LEU A 1 109 ? -22.062 2.575 10.799 1.00 77.38 109 LEU A C 1
ATOM 925 O O . LEU A 1 109 ? -21.695 2.642 9.633 1.00 77.38 109 LEU A O 1
ATOM 929 N N . SER A 1 110 ? -23.290 2.934 11.189 1.00 82.00 110 SER A N 1
ATOM 930 C CA . SER A 1 110 ? -24.265 3.579 10.297 1.00 82.00 110 SER A CA 1
ATOM 931 C C . SER A 1 110 ? -24.143 5.106 10.257 1.00 82.00 110 SER A C 1
ATOM 933 O O . SER A 1 110 ? -24.746 5.724 9.391 1.00 82.00 110 SER A O 1
ATOM 935 N N . ASP A 1 111 ? -23.384 5.702 11.179 1.00 86.38 111 ASP A N 1
ATOM 936 C CA . ASP A 1 111 ? -23.129 7.145 11.268 1.00 86.38 111 ASP A CA 1
ATOM 937 C C . ASP A 1 111 ? -21.630 7.367 11.536 1.00 86.38 111 ASP A C 1
ATOM 939 O O . ASP A 1 111 ? -21.187 7.651 12.655 1.00 86.38 111 ASP A O 1
ATOM 943 N N . ILE A 1 112 ? -20.839 7.109 10.490 1.00 86.44 112 ILE A N 1
ATOM 944 C CA . ILE A 1 112 ? -19.374 7.114 10.552 1.00 86.44 112 ILE A CA 1
ATOM 945 C C . ILE A 1 112 ? -18.812 8.515 10.820 1.00 86.44 112 ILE A C 1
ATOM 947 O O . ILE A 1 112 ? -17.780 8.625 11.481 1.00 86.44 112 ILE A O 1
ATOM 951 N N . ASP A 1 113 ? -19.515 9.563 10.384 1.00 88.25 113 ASP A N 1
ATOM 952 C CA . ASP A 1 113 ? -19.137 10.965 10.581 1.00 88.25 113 ASP A CA 1
ATOM 953 C C . ASP A 1 113 ? -19.157 11.308 12.079 1.00 88.25 113 ASP A C 1
ATOM 955 O O . ASP A 1 113 ? -18.131 11.676 12.658 1.00 88.25 113 ASP A O 1
ATOM 959 N N . SER A 1 114 ? -20.285 11.054 12.756 1.00 88.56 114 SER A N 1
ATOM 960 C CA . SER A 1 114 ? -20.407 11.272 14.205 1.00 88.56 114 SER A CA 1
ATOM 961 C C . SER A 1 114 ? -19.426 10.417 15.015 1.00 88.56 114 SER A C 1
ATOM 963 O O . SER A 1 114 ? -18.935 10.835 16.071 1.00 88.56 114 SER A O 1
ATOM 965 N N . LEU A 1 115 ? -19.151 9.188 14.562 1.00 88.00 115 LEU A N 1
ATOM 966 C CA . LEU A 1 115 ? -18.146 8.324 15.181 1.00 88.00 115 LEU A CA 1
ATOM 967 C C . LEU A 1 115 ? -16.746 8.925 15.050 1.00 88.00 115 LEU A C 1
ATOM 969 O O . LEU A 1 115 ? -16.002 8.946 16.035 1.00 88.00 115 LEU A O 1
ATOM 973 N N . TYR A 1 116 ? -16.390 9.393 13.857 1.00 89.94 116 TYR A N 1
ATOM 974 C CA . TYR A 1 116 ? -15.091 9.979 13.576 1.00 89.94 116 TYR A CA 1
ATOM 975 C C . TYR A 1 116 ? -14.850 11.232 14.416 1.00 89.94 116 TYR A C 1
ATOM 977 O O . TYR A 1 116 ? -13.854 11.275 15.139 1.00 89.94 116 TYR A O 1
ATOM 985 N N . ASP A 1 117 ? -15.791 12.177 14.442 1.00 90.00 117 ASP A N 1
ATOM 986 C CA . ASP A 1 117 ? -15.673 13.400 15.246 1.00 90.00 117 ASP A CA 1
ATOM 987 C C . ASP A 1 117 ? -15.478 13.083 16.731 1.00 90.00 117 ASP A C 1
ATOM 989 O O . ASP A 1 117 ? -14.598 13.627 17.403 1.00 90.00 117 ASP A O 1
ATOM 993 N N . ARG A 1 118 ? -16.236 12.111 17.249 1.00 89.88 118 ARG A N 1
ATOM 994 C CA . ARG A 1 118 ? -16.103 11.658 18.637 1.00 89.88 118 ARG A CA 1
ATOM 995 C C . ARG A 1 118 ? -14.740 11.026 18.920 1.00 89.88 118 ARG A C 1
ATOM 997 O O . ARG A 1 118 ? -14.221 11.157 20.033 1.00 89.88 118 ARG A O 1
ATOM 1004 N N . ILE A 1 119 ? -14.172 10.313 17.950 1.00 89.19 119 ILE A N 1
ATOM 1005 C CA . ILE A 1 119 ? -12.830 9.734 18.042 1.00 89.19 119 ILE A CA 1
ATOM 1006 C C . ILE A 1 119 ? -11.773 10.835 18.043 1.00 89.19 119 ILE A C 1
ATOM 1008 O O . ILE A 1 119 ? -10.901 10.805 18.913 1.00 89.19 119 ILE A O 1
ATOM 1012 N N . LEU A 1 120 ? -11.865 11.803 17.126 1.00 89.00 120 LEU A N 1
ATOM 1013 C CA . LEU A 1 120 ? -10.953 12.945 17.062 1.00 89.00 120 LEU A CA 1
ATOM 1014 C C . LEU A 1 120 ? -10.906 13.680 18.400 1.00 89.00 120 LEU A C 1
ATOM 1016 O O . LEU A 1 120 ? -9.831 13.862 18.976 1.00 89.00 120 LEU A O 1
ATOM 1020 N N . ASP A 1 121 ? -12.078 14.001 18.941 1.00 90.19 121 ASP A N 1
ATOM 1021 C CA . ASP A 1 121 ? -12.238 14.643 20.240 1.00 90.19 121 ASP A CA 1
ATOM 1022 C C . ASP A 1 121 ? -11.604 13.837 21.376 1.00 90.19 121 ASP A C 1
ATOM 1024 O O . ASP A 1 121 ? -10.901 14.382 22.232 1.00 90.19 121 ASP A O 1
ATOM 1028 N N . ALA A 1 122 ? -11.863 12.527 21.413 1.00 90.88 122 ALA A N 1
ATOM 1029 C CA . ALA A 1 122 ? -11.365 11.651 22.466 1.00 90.88 122 ALA A CA 1
ATOM 1030 C C . ALA A 1 122 ? -9.839 11.510 22.421 1.00 90.88 122 ALA A C 1
ATOM 1032 O O . ALA A 1 122 ? -9.194 11.540 23.472 1.00 90.88 122 ALA A O 1
ATOM 1033 N N . VAL A 1 123 ? -9.265 11.361 21.224 1.00 91.81 123 VAL A N 1
ATOM 1034 C CA . VAL A 1 123 ? -7.815 11.283 21.035 1.00 91.81 123 VAL A CA 1
ATOM 1035 C C . VAL A 1 123 ? -7.173 12.615 21.417 1.00 91.81 123 VAL A C 1
ATOM 1037 O O . VAL A 1 123 ? -6.260 12.623 22.243 1.00 91.81 123 VAL A O 1
ATOM 1040 N N . PHE A 1 124 ? -7.695 13.740 20.925 1.00 92.44 124 PHE A N 1
ATOM 1041 C CA . PHE A 1 124 ? -7.142 15.059 21.222 1.00 92.44 124 PHE A CA 1
ATOM 1042 C C . PHE A 1 124 ? -7.188 15.382 22.721 1.00 92.44 124 PHE A C 1
ATOM 1044 O O . PHE A 1 124 ? -6.167 15.744 23.299 1.00 92.44 124 PHE A O 1
ATOM 1051 N N . LYS A 1 125 ? -8.324 15.156 23.396 1.00 92.25 125 LYS A N 1
ATOM 1052 C CA . LYS A 1 125 ? -8.466 15.417 24.843 1.00 92.25 125 LYS A CA 1
ATOM 1053 C C . LYS A 1 125 ? -7.538 14.559 25.709 1.00 92.25 125 LYS A C 1
ATOM 1055 O O . LYS A 1 125 ? -7.089 15.021 26.751 1.00 92.25 125 LYS A O 1
ATOM 1060 N N . LYS A 1 126 ? -7.274 13.306 25.317 1.00 91.88 126 LYS A N 1
ATOM 1061 C CA . LYS A 1 126 ? -6.486 12.355 26.127 1.00 91.88 126 LYS A CA 1
ATOM 1062 C C . LYS A 1 126 ? -4.995 12.345 25.803 1.00 91.88 126 LYS A C 1
ATOM 1064 O O . LYS A 1 126 ? -4.206 11.950 26.656 1.00 91.88 126 LYS A O 1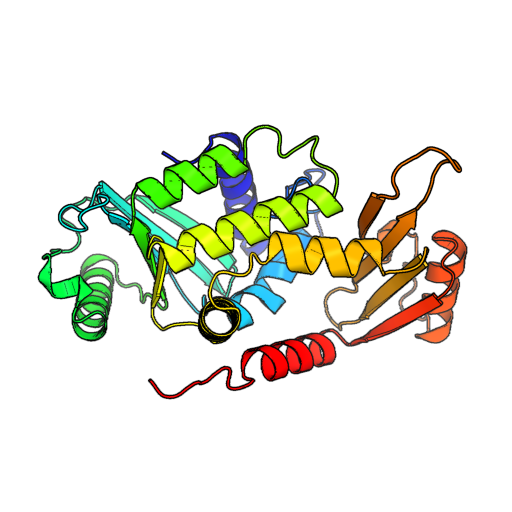
ATOM 1069 N N . LYS A 1 127 ? -4.620 12.689 24.570 1.00 91.44 127 LYS A N 1
ATOM 1070 C CA . LYS A 1 127 ? -3.250 12.549 24.051 1.00 91.44 127 LYS A CA 1
ATOM 1071 C C . LYS A 1 127 ? -2.666 13.849 23.498 1.00 91.44 127 LYS A C 1
ATOM 1073 O O . LYS A 1 127 ? -1.466 13.900 23.275 1.00 91.44 127 LYS A O 1
ATOM 1078 N N . GLY A 1 128 ? -3.475 14.884 23.273 1.00 91.12 128 GLY A N 1
ATOM 1079 C CA . GLY A 1 128 ? -3.017 16.157 22.708 1.00 91.12 128 GLY A CA 1
ATOM 1080 C C . GLY A 1 128 ? -2.645 16.090 21.224 1.00 91.12 128 GLY A C 1
ATOM 1081 O O . GLY A 1 128 ? -2.014 17.011 20.715 1.00 91.12 128 GLY A O 1
ATOM 1082 N N . ILE A 1 129 ? -3.025 15.020 20.521 1.00 90.88 129 ILE A N 1
ATOM 1083 C CA . ILE A 1 129 ? -2.687 14.803 19.109 1.00 90.88 129 ILE A CA 1
ATOM 1084 C C . ILE A 1 129 ? -3.940 14.814 18.233 1.00 90.88 129 ILE A C 1
ATOM 1086 O O . ILE A 1 129 ? -5.025 14.430 18.671 1.00 90.88 129 ILE A O 1
ATOM 1090 N N . LYS A 1 130 ? -3.780 15.231 16.976 1.00 91.00 130 LYS A N 1
ATOM 1091 C CA . LYS A 1 130 ? -4.841 15.207 15.961 1.00 91.00 130 LYS A CA 1
ATOM 1092 C C . LYS A 1 130 ? -4.717 13.962 15.095 1.00 91.00 130 LYS A C 1
ATOM 1094 O O . LYS A 1 130 ? -3.607 13.591 14.731 1.00 91.00 130 LYS A O 1
ATOM 1099 N N . VAL A 1 131 ? -5.835 13.329 14.768 1.00 91.06 131 VAL A N 1
ATOM 1100 C CA . VAL A 1 131 ? -5.896 12.189 13.846 1.00 91.06 131 VAL A CA 1
ATOM 1101 C C . VAL A 1 131 ? -6.514 12.680 12.542 1.00 91.06 131 VAL A C 1
ATOM 1103 O O . VAL A 1 131 ? -7.445 13.474 12.570 1.00 91.06 131 VAL A O 1
ATOM 1106 N N . SER A 1 132 ? -5.975 12.247 11.407 1.00 89.50 132 SER A N 1
ATOM 1107 C CA . SER A 1 132 ? -6.515 12.593 10.082 1.00 89.50 132 SER A CA 1
ATOM 1108 C C . SER A 1 132 ? -7.331 11.466 9.470 1.00 89.50 132 SER A C 1
ATOM 1110 O O . SER A 1 132 ? -8.237 11.728 8.688 1.00 89.50 132 SER A O 1
ATOM 1112 N N . SER A 1 133 ? -7.047 10.223 9.854 1.00 91.06 133 SER A N 1
ATOM 1113 C CA . SER A 1 133 ? -7.641 9.045 9.238 1.00 91.06 133 SER A CA 1
ATOM 1114 C C . SER A 1 133 ? -7.992 7.996 10.289 1.00 91.06 133 SER A C 1
ATOM 1116 O O . SER A 1 133 ? -7.229 7.720 11.220 1.00 91.06 133 SER A O 1
ATOM 1118 N N . LEU A 1 134 ? -9.176 7.420 10.136 1.00 92.56 134 LEU A N 1
ATOM 1119 C CA . LEU A 1 134 ? -9.687 6.287 10.881 1.00 92.56 134 LEU A CA 1
ATOM 1120 C C . LEU A 1 134 ? -9.768 5.100 9.926 1.00 92.56 134 LEU A C 1
ATOM 1122 O O . LEU A 1 134 ? -10.504 5.137 8.943 1.00 92.56 134 LEU A O 1
ATOM 1126 N N . ARG A 1 135 ? -9.044 4.028 10.236 1.00 93.31 135 ARG A N 1
ATOM 1127 C CA . ARG A 1 135 ? -9.078 2.782 9.470 1.00 93.31 135 ARG A CA 1
ATOM 1128 C C . ARG A 1 135 ? -9.771 1.710 10.291 1.00 93.31 135 ARG A C 1
ATOM 1130 O O . ARG A 1 135 ? -9.307 1.349 11.371 1.00 93.31 135 ARG A O 1
ATOM 1137 N N . ILE A 1 136 ? -10.886 1.190 9.798 1.00 93.12 136 ILE A N 1
ATOM 1138 C CA . ILE A 1 136 ? -11.670 0.176 10.505 1.00 93.12 136 ILE A CA 1
ATOM 1139 C C . ILE A 1 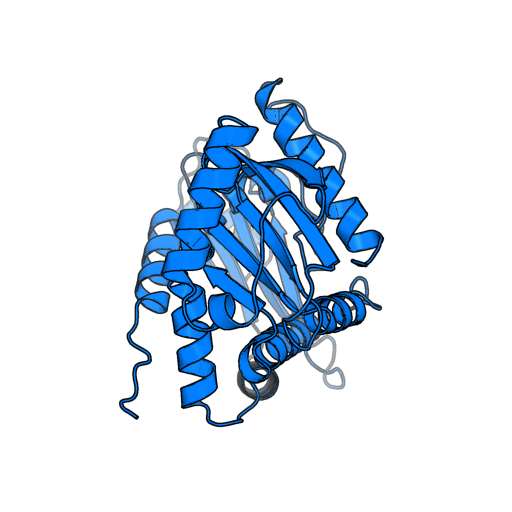136 ? -11.486 -1.161 9.802 1.00 93.12 136 ILE A C 1
ATOM 1141 O O . ILE A 1 136 ? -11.751 -1.289 8.612 1.00 93.12 136 ILE A O 1
ATOM 1145 N N . PHE A 1 137 ? -11.056 -2.172 10.550 1.00 95.31 137 PHE A N 1
ATOM 1146 C CA . PHE A 1 137 ? -10.899 -3.543 10.081 1.00 95.31 137 PHE A CA 1
ATOM 1147 C C . PHE A 1 137 ? -11.858 -4.460 10.838 1.00 95.31 137 PHE A C 1
ATOM 1149 O O . PHE A 1 137 ? -11.859 -4.472 12.068 1.00 95.31 137 PHE A O 1
ATOM 1156 N N . LYS A 1 138 ? -12.607 -5.307 10.133 1.00 95.06 138 LYS A N 1
ATOM 1157 C CA . LYS A 1 138 ? -13.233 -6.491 10.742 1.00 95.06 138 LYS A CA 1
ATOM 1158 C C . LYS A 1 138 ? -12.172 -7.576 10.949 1.00 95.06 138 LYS A C 1
ATOM 1160 O O . LYS A 1 138 ? -11.199 -7.658 10.196 1.00 95.06 138 LYS A O 1
ATOM 1165 N N . GLU A 1 139 ? -12.325 -8.428 11.957 1.00 95.31 139 GLU A N 1
ATOM 1166 C CA . GLU A 1 139 ? -11.342 -9.467 12.293 1.00 95.31 139 GLU A CA 1
ATOM 1167 C C . GLU A 1 139 ? -11.028 -10.391 11.104 1.00 95.31 139 GLU A C 1
ATOM 1169 O O . GLU A 1 139 ? -9.865 -10.727 10.852 1.00 95.31 139 GLU A O 1
ATOM 1174 N N . LYS A 1 140 ? -12.038 -10.714 10.296 1.00 96.50 140 LYS A N 1
ATOM 1175 C CA . LYS A 1 140 ? -11.897 -11.470 9.050 1.00 96.50 140 LYS A CA 1
ATOM 1176 C C . LYS A 1 140 ? -10.964 -10.804 8.034 1.00 96.50 140 LYS A C 1
ATOM 1178 O O . LYS A 1 140 ? -10.262 -11.525 7.323 1.00 96.50 140 LYS A O 1
ATOM 1183 N N . ALA A 1 141 ? -10.872 -9.470 8.004 1.00 96.56 141 ALA A N 1
ATOM 1184 C CA . ALA A 1 141 ? -9.892 -8.749 7.184 1.00 96.56 141 ALA A CA 1
ATOM 1185 C C . ALA A 1 141 ? -8.463 -9.156 7.562 1.00 96.56 141 ALA A C 1
ATOM 1187 O O . ALA A 1 141 ? -7.647 -9.483 6.703 1.00 96.56 141 ALA A O 1
ATOM 1188 N N . ILE A 1 142 ? -8.186 -9.219 8.868 1.00 95.19 142 ILE A N 1
ATOM 1189 C CA . ILE A 1 142 ? -6.884 -9.624 9.407 1.00 95.19 142 ILE A CA 1
ATOM 1190 C C . ILE A 1 142 ? -6.578 -11.073 9.022 1.00 95.19 142 ILE A C 1
ATOM 1192 O O . ILE A 1 142 ? -5.443 -11.390 8.669 1.00 95.19 142 ILE A O 1
ATOM 1196 N N . THR A 1 143 ? -7.583 -11.953 9.037 1.00 94.56 143 THR A N 1
ATOM 1197 C CA . THR A 1 143 ? -7.431 -13.337 8.567 1.00 94.56 143 THR A CA 1
ATOM 1198 C C . THR A 1 143 ? -7.066 -13.395 7.082 1.00 94.56 143 THR A C 1
ATOM 1200 O O . THR A 1 143 ? -6.162 -14.151 6.721 1.00 94.56 143 THR A O 1
ATOM 1203 N N . TYR A 1 144 ? -7.703 -12.600 6.216 1.00 95.56 144 TYR A N 1
ATOM 1204 C CA . TYR A 1 144 ? -7.337 -12.557 4.796 1.00 95.56 144 TYR A CA 1
ATOM 1205 C C . TYR A 1 144 ? -5.944 -11.973 4.559 1.00 95.56 144 TYR A C 1
ATOM 1207 O O . TYR A 1 144 ? -5.164 -12.582 3.828 1.00 95.56 144 TYR A O 1
ATOM 1215 N N . ILE A 1 145 ? -5.594 -10.875 5.233 1.00 94.56 145 ILE A N 1
ATOM 1216 C CA . ILE A 1 145 ? -4.246 -10.295 5.181 1.00 94.56 145 ILE A CA 1
ATOM 1217 C C . ILE A 1 145 ? -3.214 -11.344 5.604 1.00 94.56 145 ILE A C 1
ATOM 1219 O O . ILE A 1 145 ? -2.243 -11.588 4.899 1.00 94.56 145 ILE A O 1
ATOM 1223 N N . ASN A 1 146 ? -3.435 -12.050 6.711 1.00 93.56 146 ASN A N 1
ATOM 1224 C CA . ASN A 1 146 ? -2.502 -13.082 7.160 1.00 93.56 146 ASN A CA 1
ATOM 1225 C C . ASN A 1 146 ? -2.314 -14.211 6.151 1.00 93.56 146 ASN A C 1
ATOM 1227 O O . ASN A 1 146 ? -1.185 -14.662 5.969 1.00 93.56 146 ASN A O 1
ATOM 1231 N N . ARG A 1 147 ? -3.402 -14.661 5.515 1.00 92.25 147 ARG A N 1
ATOM 1232 C CA . ARG A 1 147 ? -3.358 -15.691 4.468 1.00 92.25 147 ARG A CA 1
ATOM 1233 C C . ARG A 1 147 ? -2.600 -15.206 3.237 1.00 92.25 147 ARG A C 1
ATOM 1235 O O . ARG A 1 147 ? -1.842 -15.984 2.675 1.00 92.25 147 ARG A O 1
ATOM 1242 N N . TYR A 1 148 ? -2.750 -13.935 2.864 1.00 92.44 148 TYR A N 1
ATOM 1243 C CA . TYR A 1 148 ? -1.992 -13.323 1.773 1.00 92.44 148 TYR A CA 1
ATOM 1244 C C . TYR A 1 148 ? -0.473 -13.406 1.999 1.00 92.44 148 TYR A C 1
ATOM 1246 O O . TYR A 1 148 ? 0.272 -13.706 1.071 1.00 92.44 148 TYR A O 1
ATOM 1254 N N . PHE A 1 149 ? -0.013 -13.218 3.241 1.00 89.75 149 PHE A N 1
ATOM 1255 C CA . PHE A 1 149 ? 1.413 -13.301 3.582 1.00 89.75 149 PHE A CA 1
ATOM 1256 C C . PHE A 1 149 ? 1.986 -14.730 3.608 1.00 89.75 149 PHE A C 1
ATOM 1258 O O . PHE A 1 149 ? 3.204 -14.891 3.702 1.00 89.75 149 PHE A O 1
ATOM 1265 N N . VAL A 1 150 ? 1.157 -15.777 3.528 1.00 88.25 150 VAL A N 1
ATOM 1266 C CA . VAL A 1 150 ? 1.646 -17.164 3.471 1.00 88.25 150 VAL A CA 1
ATOM 1267 C C . VAL A 1 150 ? 2.272 -17.425 2.096 1.00 88.25 150 VAL A C 1
ATOM 1269 O O . VAL A 1 150 ? 1.590 -17.370 1.074 1.00 88.25 150 VAL A O 1
ATOM 1272 N N . GLY A 1 151 ? 3.580 -17.705 2.070 1.00 84.12 151 GLY A N 1
ATOM 1273 C CA . GLY A 1 151 ? 4.332 -17.963 0.833 1.00 84.12 151 GLY A CA 1
ATOM 1274 C C . GLY A 1 151 ? 4.524 -16.731 -0.062 1.00 84.12 151 GLY A C 1
ATOM 1275 O O . GLY A 1 151 ? 4.713 -16.876 -1.267 1.00 84.12 151 GLY A O 1
ATOM 1276 N N . LEU A 1 152 ? 4.427 -15.515 0.494 1.00 87.81 152 LEU A N 1
ATOM 1277 C CA . LEU A 1 152 ? 4.581 -14.273 -0.276 1.00 87.81 152 LEU A CA 1
ATOM 1278 C C . LEU A 1 152 ? 5.983 -14.131 -0.888 1.00 87.81 152 LEU A C 1
ATOM 1280 O O . LEU A 1 152 ? 6.102 -13.646 -2.006 1.00 87.81 152 LEU A O 1
ATOM 1284 N N . GLU A 1 153 ? 7.015 -14.569 -0.165 1.00 85.62 153 GLU A N 1
ATOM 1285 C CA . GLU A 1 153 ? 8.434 -14.427 -0.538 1.00 85.62 153 GLU A CA 1
ATOM 1286 C C . GLU A 1 153 ? 8.774 -15.136 -1.851 1.00 85.62 153 GLU A C 1
ATOM 1288 O O . GLU A 1 153 ? 9.508 -14.589 -2.664 1.00 85.62 153 GLU A O 1
ATOM 1293 N N . ASP A 1 154 ? 8.150 -16.287 -2.098 1.00 86.88 154 ASP A N 1
ATOM 1294 C CA . ASP A 1 154 ? 8.384 -17.104 -3.292 1.00 86.88 154 ASP A CA 1
ATOM 1295 C C . ASP A 1 154 ? 7.364 -16.825 -4.410 1.00 86.88 154 ASP A C 1
ATOM 1297 O O . ASP A 1 154 ? 7.279 -17.567 -5.388 1.00 86.88 154 ASP A O 1
ATOM 1301 N N . THR A 1 155 ? 6.522 -15.794 -4.262 1.00 88.00 155 THR A N 1
ATOM 1302 C CA . THR A 1 155 ? 5.445 -15.507 -5.217 1.00 88.00 155 THR A CA 1
ATOM 1303 C C . THR A 1 155 ? 5.970 -14.676 -6.402 1.00 88.00 155 THR A C 1
ATOM 1305 O O . THR A 1 155 ? 6.400 -13.540 -6.192 1.00 88.00 155 THR A O 1
ATOM 1308 N N . PRO A 1 156 ? 5.867 -15.168 -7.657 1.00 88.25 156 PRO A N 1
ATOM 1309 C CA . PRO A 1 156 ? 6.190 -14.384 -8.852 1.00 88.25 156 PRO A CA 1
ATOM 1310 C C . PRO A 1 156 ? 5.356 -13.104 -8.956 1.00 88.25 156 PRO A C 1
ATOM 1312 O O . PRO A 1 156 ? 4.217 -13.061 -8.491 1.00 88.25 156 PRO A O 1
ATOM 1315 N N . PHE A 1 157 ? 5.882 -12.063 -9.602 1.00 88.56 157 PHE A N 1
ATOM 1316 C CA . PHE A 1 157 ? 5.261 -10.733 -9.587 1.00 88.56 157 PHE A CA 1
ATOM 1317 C C . PHE A 1 157 ? 3.863 -10.683 -10.234 1.00 88.56 157 PHE A C 1
ATOM 1319 O O . PHE A 1 157 ? 2.971 -10.000 -9.741 1.00 88.56 157 PHE A O 1
ATOM 1326 N N . ASP A 1 158 ? 3.614 -11.441 -11.300 1.00 89.75 158 ASP A N 1
ATOM 1327 C CA . ASP A 1 158 ? 2.277 -11.559 -11.895 1.00 89.75 158 ASP A CA 1
ATOM 1328 C C . ASP A 1 158 ? 1.283 -12.248 -10.943 1.00 89.75 158 ASP A C 1
ATOM 1330 O O . ASP A 1 158 ? 0.154 -11.783 -10.768 1.00 89.75 158 ASP A O 1
ATOM 1334 N N . ALA A 1 159 ? 1.717 -13.312 -10.262 1.00 90.88 159 ALA A N 1
ATOM 1335 C CA . ALA A 1 159 ? 0.924 -13.987 -9.239 1.00 90.88 159 ALA A CA 1
ATOM 1336 C C . ALA A 1 159 ? 0.687 -13.103 -8.007 1.00 90.88 159 ALA A C 1
ATOM 1338 O O . ALA A 1 159 ? -0.389 -13.162 -7.411 1.00 90.88 159 ALA A O 1
ATOM 1339 N N . LEU A 1 160 ? 1.652 -12.256 -7.653 1.00 92.94 160 LEU A N 1
ATOM 1340 C CA . LEU A 1 160 ? 1.529 -11.259 -6.596 1.00 92.94 160 LEU A CA 1
ATOM 1341 C C . LEU A 1 160 ? 0.397 -10.273 -6.906 1.00 92.94 160 LEU A C 1
ATOM 1343 O O . LEU A 1 160 ? -0.481 -10.079 -6.065 1.00 92.94 160 LEU A O 1
ATOM 1347 N N . ILE A 1 161 ? 0.378 -9.710 -8.121 1.00 93.38 161 ILE A N 1
ATOM 1348 C CA . ILE A 1 161 ? -0.679 -8.783 -8.552 1.00 93.38 161 ILE A CA 1
ATOM 1349 C C . ILE A 1 161 ? -2.047 -9.479 -8.530 1.00 93.38 161 ILE A C 1
ATOM 1351 O O . ILE A 1 161 ? -3.017 -8.923 -8.019 1.00 93.38 161 ILE A O 1
ATOM 1355 N N . MET A 1 162 ? -2.140 -10.723 -9.010 1.00 94.25 162 MET A N 1
ATOM 1356 C CA . MET A 1 162 ? -3.393 -11.486 -8.930 1.00 94.25 162 MET A CA 1
ATOM 1357 C C . MET A 1 162 ? -3.868 -11.664 -7.477 1.00 94.25 162 MET A C 1
ATOM 1359 O O . MET A 1 162 ? -5.029 -11.387 -7.177 1.00 94.25 162 MET A O 1
ATOM 1363 N N . LYS A 1 163 ? -2.974 -12.063 -6.562 1.00 94.88 163 LYS A N 1
ATOM 1364 C CA . LYS A 1 163 ? -3.302 -12.260 -5.140 1.00 94.88 163 LYS A CA 1
ATOM 1365 C C . LYS A 1 163 ? -3.749 -10.968 -4.452 1.00 94.88 163 LYS A C 1
ATOM 1367 O O . LYS A 1 163 ? -4.685 -11.012 -3.657 1.00 94.88 163 LYS A O 1
ATOM 1372 N N . ILE A 1 164 ? -3.088 -9.836 -4.714 1.00 95.12 164 ILE A N 1
ATOM 1373 C CA . ILE A 1 164 ? -3.435 -8.574 -4.044 1.00 95.12 164 ILE A CA 1
ATOM 1374 C C . ILE A 1 164 ? -4.763 -8.013 -4.563 1.00 95.12 164 ILE A C 1
ATOM 1376 O O . ILE A 1 164 ? -5.565 -7.534 -3.767 1.00 95.12 164 ILE A O 1
ATOM 1380 N N . LEU A 1 165 ? -5.049 -8.152 -5.863 1.00 95.94 165 LEU A N 1
ATOM 1381 C CA . LEU A 1 165 ? -6.336 -7.760 -6.444 1.00 95.94 165 LEU A CA 1
ATOM 1382 C C . LEU A 1 165 ? -7.496 -8.595 -5.881 1.00 95.94 165 LEU A C 1
ATOM 1384 O O . LEU A 1 165 ? -8.545 -8.042 -5.560 1.00 95.94 165 LEU A O 1
ATOM 1388 N N . ASP A 1 166 ? -7.300 -9.905 -5.709 1.00 96.06 166 ASP A N 1
ATOM 1389 C CA . ASP A 1 166 ? -8.276 -10.788 -5.055 1.00 96.06 166 ASP A CA 1
ATOM 1390 C C . ASP A 1 166 ? -8.498 -10.419 -3.580 1.00 96.06 166 ASP A C 1
ATOM 1392 O O . ASP A 1 166 ? -9.639 -10.373 -3.118 1.00 96.06 166 ASP A O 1
ATOM 1396 N N . LEU A 1 167 ? -7.425 -10.100 -2.844 1.00 96.12 167 LEU A N 1
ATOM 1397 C CA . LEU A 1 167 ? -7.517 -9.621 -1.464 1.00 96.12 167 LEU A CA 1
ATOM 1398 C C . LEU A 1 167 ? -8.325 -8.319 -1.373 1.00 96.12 167 LEU A C 1
ATOM 1400 O O . LEU A 1 167 ? -9.264 -8.252 -0.581 1.00 96.12 167 LEU A O 1
ATOM 1404 N N . ILE A 1 168 ? -7.980 -7.309 -2.180 1.00 95.31 168 ILE A N 1
ATOM 1405 C CA . ILE A 1 168 ? -8.651 -6.000 -2.192 1.00 95.31 168 ILE A CA 1
ATOM 1406 C C . ILE A 1 168 ? -10.138 -6.167 -2.512 1.00 95.31 168 ILE A C 1
ATOM 1408 O O . ILE A 1 168 ? -10.981 -5.655 -1.775 1.00 95.31 168 ILE A O 1
ATOM 1412 N N . GLN A 1 169 ? -10.469 -6.934 -3.555 1.00 96.38 169 GLN A N 1
ATOM 1413 C CA . GLN A 1 169 ? -11.859 -7.167 -3.940 1.00 96.38 169 GLN A CA 1
ATOM 1414 C C . GLN A 1 169 ? -12.652 -7.855 -2.827 1.00 96.38 169 GLN A C 1
ATOM 1416 O O . GLN A 1 169 ? -13.715 -7.370 -2.452 1.00 96.38 169 GLN A O 1
ATOM 1421 N N . LYS A 1 170 ? -12.105 -8.914 -2.213 1.00 96.19 170 LYS A N 1
ATOM 1422 C CA . LYS A 1 170 ? -12.746 -9.587 -1.070 1.00 96.19 170 LYS A CA 1
ATOM 1423 C C . LYS A 1 170 ? -12.940 -8.666 0.126 1.00 96.19 170 LYS A C 1
ATOM 1425 O O . LYS A 1 170 ? -13.941 -8.799 0.826 1.00 96.19 170 LYS A O 1
ATOM 1430 N N . MET A 1 171 ? -11.977 -7.784 0.400 1.00 95.69 171 MET A N 1
ATOM 1431 C CA . MET A 1 171 ? -12.079 -6.823 1.498 1.00 95.69 171 MET A CA 1
ATOM 1432 C C . MET A 1 171 ? -13.203 -5.813 1.260 1.00 95.69 171 MET A C 1
ATOM 1434 O O . MET A 1 171 ? -13.908 -5.489 2.211 1.00 95.69 171 MET A O 1
ATOM 1438 N N . ILE A 1 172 ? -13.393 -5.366 0.018 1.00 94.69 172 ILE A N 1
ATOM 1439 C CA . ILE A 1 172 ? -14.440 -4.409 -0.358 1.00 94.69 172 ILE A CA 1
ATOM 1440 C C . ILE A 1 172 ? -15.819 -5.079 -0.419 1.00 94.69 172 ILE A C 1
ATOM 1442 O O . ILE A 1 172 ? -16.733 -4.631 0.264 1.00 94.69 172 ILE A O 1
ATOM 1446 N N . GLU A 1 173 ? -15.971 -6.182 -1.159 1.00 94.56 173 GLU A N 1
ATOM 1447 C CA . GLU A 1 173 ? -17.265 -6.866 -1.349 1.00 94.56 173 GLU A CA 1
ATOM 1448 C C . GLU A 1 173 ? -17.872 -7.380 -0.036 1.00 94.56 173 GLU A C 1
ATOM 1450 O O . GLU A 1 173 ? -19.089 -7.464 0.106 1.00 94.56 173 GLU A O 1
ATOM 1455 N N . GLN A 1 174 ? -17.030 -7.746 0.934 1.00 95.00 174 GLN A N 1
ATOM 1456 C CA . GLN A 1 174 ? -17.472 -8.226 2.248 1.00 95.00 174 GLN A CA 1
ATOM 1457 C C . GLN A 1 174 ? -17.482 -7.117 3.314 1.00 95.00 174 GLN A C 1
ATOM 1459 O O . GLN A 1 174 ? -17.670 -7.428 4.494 1.00 95.00 174 GLN A O 1
ATOM 1464 N N . ASP A 1 175 ? -17.255 -5.855 2.928 1.00 93.00 175 ASP A N 1
ATOM 1465 C CA . ASP A 1 175 ? -17.207 -4.697 3.830 1.00 93.00 175 ASP A CA 1
ATOM 1466 C C . ASP A 1 175 ? -16.279 -4.946 5.038 1.00 93.00 175 ASP A C 1
ATOM 1468 O O . ASP A 1 175 ? -16.639 -4.788 6.202 1.00 93.00 175 ASP A O 1
ATOM 1472 N N . LEU A 1 176 ? -15.082 -5.478 4.791 1.00 95.62 176 LEU A N 1
ATOM 1473 C CA . LEU A 1 176 ? -14.153 -5.885 5.854 1.00 95.62 176 LEU A CA 1
ATOM 1474 C C . LEU A 1 176 ? -13.197 -4.775 6.268 1.00 95.62 176 LEU A C 1
ATOM 1476 O O . LEU A 1 176 ? -12.530 -4.898 7.297 1.00 95.62 176 LEU A O 1
ATOM 1480 N N . PHE A 1 177 ? -13.099 -3.730 5.455 1.00 94.06 177 PHE A N 1
ATOM 1481 C CA . PHE A 1 177 ? -12.173 -2.637 5.649 1.00 94.06 177 PHE A CA 1
ATOM 1482 C C . PHE A 1 177 ? -12.770 -1.327 5.156 1.00 94.06 177 PHE A C 1
ATOM 1484 O O . PHE A 1 177 ? -13.311 -1.268 4.052 1.00 94.06 177 PHE A O 1
ATOM 1491 N N . SER A 1 178 ? -12.625 -0.278 5.955 1.00 91.38 178 SER A N 1
ATOM 1492 C CA . SER A 1 178 ? -12.987 1.082 5.579 1.00 91.38 178 SER A CA 1
ATOM 1493 C C . SER A 1 178 ? -11.936 2.076 6.057 1.00 91.38 178 SER A C 1
ATOM 1495 O O . SER A 1 178 ? -11.232 1.846 7.043 1.00 91.38 178 SER A O 1
ATOM 1497 N N . ILE A 1 179 ? -11.830 3.184 5.329 1.00 91.88 179 ILE A N 1
ATOM 1498 C CA . ILE A 1 179 ? -10.986 4.330 5.660 1.00 91.88 179 ILE A CA 1
ATOM 1499 C C . ILE A 1 179 ? -11.889 5.555 5.699 1.00 91.88 179 ILE A C 1
ATOM 1501 O O . ILE A 1 179 ? -12.723 5.723 4.808 1.00 91.88 179 ILE A O 1
ATOM 1505 N N . TYR A 1 180 ? -11.721 6.393 6.716 1.00 91.38 180 TYR A N 1
ATOM 1506 C CA . TYR A 1 180 ? -12.463 7.633 6.870 1.00 91.38 180 TYR A CA 1
ATOM 1507 C C . TYR A 1 180 ? -11.537 8.798 7.277 1.00 91.38 180 TYR A C 1
ATOM 1509 O O . TYR A 1 180 ? -10.794 8.637 8.244 1.00 91.38 180 TYR A O 1
ATOM 1517 N N . PRO A 1 181 ? -11.601 9.979 6.630 1.00 91.25 181 PRO A N 1
ATOM 1518 C CA . PRO A 1 181 ? -12.397 10.281 5.442 1.00 91.25 181 PRO A CA 1
ATOM 1519 C C . PRO A 1 181 ? -11.989 9.410 4.256 1.00 91.25 181 PRO A C 1
ATOM 1521 O O . PRO A 1 181 ? -10.825 9.026 4.134 1.00 91.25 181 PRO A O 1
ATOM 1524 N N . GLU A 1 182 ? -12.958 9.071 3.410 1.00 91.19 182 GLU A N 1
ATOM 1525 C CA . GLU A 1 182 ? -12.748 8.093 2.348 1.00 91.19 182 GLU A CA 1
ATOM 1526 C C . GLU A 1 182 ? -11.817 8.636 1.245 1.00 91.19 182 GLU A C 1
ATOM 1528 O O . GLU A 1 182 ? -12.165 9.635 0.608 1.00 91.19 182 GLU A O 1
ATOM 1533 N N . PRO A 1 183 ? -10.657 8.000 0.979 1.00 91.19 183 PRO A N 1
ATOM 1534 C CA . PRO A 1 183 ? -9.737 8.452 -0.062 1.00 91.19 183 PRO A CA 1
ATOM 1535 C C . PRO A 1 183 ? -10.279 8.202 -1.474 1.00 91.19 183 PRO A C 1
ATOM 1537 O O . PRO A 1 183 ? -10.918 7.181 -1.726 1.00 91.19 183 PRO A O 1
ATOM 1540 N N . GLU A 1 184 ? -9.933 9.068 -2.428 1.00 89.06 184 GLU A N 1
ATOM 1541 C CA . GLU A 1 184 ? -10.397 8.969 -3.824 1.00 89.06 184 GLU A CA 1
ATOM 1542 C C . GLU A 1 184 ? -9.977 7.657 -4.500 1.00 89.06 184 GLU A C 1
ATOM 1544 O O . GLU A 1 184 ? -10.787 7.005 -5.152 1.00 89.06 184 GLU A O 1
ATOM 1549 N N . ALA A 1 185 ? -8.757 7.172 -4.245 1.00 89.69 185 ALA A N 1
ATOM 1550 C CA . ALA A 1 185 ? -8.328 5.864 -4.745 1.00 89.69 185 ALA A CA 1
ATOM 1551 C C . ALA A 1 185 ? -9.203 4.716 -4.206 1.00 89.69 185 ALA A C 1
ATOM 1553 O O . ALA A 1 185 ? -9.472 3.747 -4.917 1.00 89.69 185 ALA A O 1
ATOM 1554 N N . PHE A 1 186 ? -9.676 4.818 -2.961 1.00 90.94 186 PHE A N 1
ATOM 1555 C CA . PHE A 1 186 ? -10.555 3.812 -2.369 1.00 90.94 186 PHE A CA 1
ATOM 1556 C C . PHE A 1 186 ? -11.981 3.901 -2.931 1.00 90.94 186 PHE A C 1
ATOM 1558 O O . PHE A 1 186 ? -12.555 2.862 -3.267 1.00 90.94 186 PHE A O 1
ATOM 1565 N N . LYS A 1 187 ? -12.513 5.117 -3.129 1.00 91.31 187 LYS A N 1
ATOM 1566 C CA . LYS A 1 187 ? -13.785 5.355 -3.839 1.00 91.31 187 LYS A CA 1
ATOM 1567 C C . LYS A 1 187 ? -13.752 4.786 -5.250 1.00 91.31 187 LYS A C 1
ATOM 1569 O O . LYS A 1 187 ? -14.649 4.038 -5.631 1.00 91.31 187 LYS A O 1
ATOM 1574 N N . PHE A 1 188 ? -12.687 5.076 -5.994 1.00 92.12 188 PHE A N 1
ATOM 1575 C CA . PHE A 1 188 ? -12.471 4.559 -7.338 1.00 92.12 188 PHE A CA 1
ATOM 1576 C C . PHE A 1 188 ? -12.474 3.030 -7.362 1.00 92.12 188 PHE A C 1
ATOM 1578 O O . PHE A 1 188 ? -13.179 2.429 -8.168 1.00 92.12 188 PHE A O 1
ATOM 1585 N N . LEU A 1 189 ? -11.728 2.380 -6.460 1.00 91.94 189 LEU A N 1
ATOM 1586 C CA . LEU A 1 189 ? -11.676 0.917 -6.385 1.00 91.94 189 LEU A CA 1
ATOM 1587 C C . LEU A 1 189 ? -13.043 0.305 -6.058 1.00 91.94 189 LEU A C 1
ATOM 1589 O O . LEU A 1 189 ? -13.423 -0.686 -6.682 1.00 91.94 189 LEU A O 1
ATOM 1593 N N . LYS A 1 190 ? -13.794 0.897 -5.122 1.00 92.44 190 LYS A N 1
ATOM 1594 C CA . LYS A 1 190 ? -15.173 0.488 -4.820 1.00 92.44 190 LYS A CA 1
ATOM 1595 C C . LYS A 1 190 ? -16.082 0.626 -6.038 1.00 92.44 190 LYS A C 1
ATOM 1597 O O . LYS A 1 190 ? -16.748 -0.338 -6.406 1.00 92.44 190 LYS A O 1
ATOM 1602 N N . GLY A 1 191 ? -16.065 1.789 -6.689 1.00 92.38 191 GLY A N 1
ATOM 1603 C CA . GLY A 1 191 ? -16.844 2.048 -7.898 1.00 92.38 191 GLY A CA 1
ATOM 1604 C C . GLY A 1 191 ? -16.497 1.076 -9.025 1.00 92.38 191 GLY A C 1
ATOM 1605 O O . GLY A 1 191 ? -17.392 0.519 -9.653 1.00 92.38 191 GLY A O 1
ATOM 1606 N N . LEU A 1 192 ? -15.207 0.793 -9.233 1.00 92.88 192 LEU A N 1
ATOM 1607 C CA . LEU A 1 192 ? -14.736 -0.165 -10.232 1.00 92.88 192 LEU A CA 1
ATOM 1608 C C . LEU A 1 192 ? -15.245 -1.583 -9.947 1.00 92.88 192 LEU A C 1
ATOM 1610 O O . LEU A 1 192 ? -15.731 -2.247 -10.857 1.00 92.88 192 LEU A O 1
ATOM 1614 N N . ILE A 1 193 ? -15.150 -2.054 -8.701 1.00 93.50 193 ILE A N 1
ATOM 1615 C CA . ILE A 1 193 ? -15.644 -3.385 -8.314 1.00 93.50 193 ILE A CA 1
ATOM 1616 C C . ILE A 1 193 ? -17.158 -3.483 -8.521 1.00 93.50 193 ILE A C 1
ATOM 1618 O O . ILE A 1 193 ? -17.630 -4.473 -9.082 1.00 93.50 193 ILE A O 1
ATOM 1622 N N . ASN A 1 194 ? -17.904 -2.446 -8.135 1.00 91.62 194 ASN A N 1
ATOM 1623 C CA . ASN A 1 194 ? -19.351 -2.391 -8.331 1.00 91.62 194 ASN A CA 1
ATOM 1624 C C . ASN A 1 194 ? -19.717 -2.399 -9.823 1.00 91.62 194 ASN A C 1
ATOM 1626 O O . ASN A 1 194 ? -20.560 -3.188 -10.242 1.00 91.62 194 ASN A O 1
ATOM 1630 N N . PHE A 1 195 ? -19.036 -1.588 -10.640 1.00 91.06 195 PHE A N 1
ATOM 1631 C CA . PHE A 1 195 ? -19.226 -1.539 -12.094 1.00 91.06 195 PHE A CA 1
ATOM 1632 C C . PHE A 1 195 ? -18.995 -2.898 -12.760 1.00 91.06 195 PHE A C 1
ATOM 1634 O O . PHE A 1 195 ? -19.733 -3.308 -13.654 1.00 91.06 195 PHE A O 1
ATOM 1641 N N . LEU A 1 196 ? -17.971 -3.614 -12.306 1.00 91.44 196 LEU A N 1
ATOM 1642 C CA . LEU A 1 196 ? -17.620 -4.933 -12.811 1.00 91.44 196 LEU A CA 1
ATOM 1643 C C . LEU A 1 196 ? -18.605 -6.033 -12.392 1.00 91.44 196 LEU A C 1
ATOM 1645 O O . LEU A 1 196 ? -18.505 -7.140 -12.917 1.00 91.44 196 LEU A O 1
ATOM 1649 N N . ASN A 1 197 ? -19.537 -5.750 -11.477 1.00 88.81 197 ASN A N 1
ATOM 1650 C CA . ASN A 1 197 ? -20.659 -6.605 -11.091 1.00 88.81 197 ASN A CA 1
ATOM 1651 C C . ASN A 1 197 ? -20.280 -8.090 -10.909 1.00 88.81 197 ASN A C 1
ATOM 1653 O O . ASN A 1 197 ? -20.730 -8.980 -11.634 1.00 88.81 197 ASN A O 1
ATOM 1657 N N . GLY A 1 198 ? -19.380 -8.357 -9.961 1.00 88.62 198 GLY A N 1
ATOM 1658 C CA . GLY A 1 198 ? -18.920 -9.710 -9.630 1.00 88.62 198 GLY A CA 1
ATOM 1659 C C . GLY A 1 198 ? -17.819 -10.269 -10.542 1.00 88.62 198 GLY A C 1
ATOM 1660 O O . GLY A 1 198 ? -17.307 -11.366 -10.285 1.00 88.62 198 GLY A O 1
ATOM 1661 N N . ILE A 1 199 ? -17.387 -9.542 -11.581 1.00 94.81 199 ILE A N 1
ATOM 1662 C CA . ILE A 1 199 ? -16.167 -9.903 -12.313 1.00 94.81 199 ILE A CA 1
ATOM 1663 C C . ILE A 1 199 ? -14.959 -9.709 -11.389 1.00 94.81 199 ILE A C 1
ATOM 1665 O O . ILE A 1 199 ? -14.761 -8.668 -10.766 1.00 94.81 199 ILE A O 1
ATOM 1669 N N . GLN A 1 200 ? -14.113 -10.736 -11.311 1.00 95.81 200 GLN A N 1
ATOM 1670 C CA . GLN A 1 200 ? -12.934 -10.711 -10.451 1.00 95.81 200 GLN A CA 1
ATOM 1671 C C . GLN A 1 200 ? -11.799 -9.889 -11.077 1.00 95.81 200 GLN A C 1
ATOM 1673 O O . GLN A 1 200 ? -11.333 -10.217 -12.171 1.00 95.81 200 GLN A O 1
ATOM 1678 N N . LEU A 1 201 ? -11.269 -8.904 -10.350 1.00 96.06 201 LEU A N 1
ATOM 1679 C CA . LEU A 1 201 ? -10.129 -8.072 -10.750 1.00 96.06 201 LEU A CA 1
ATOM 1680 C C . LEU A 1 201 ? -8.914 -8.921 -11.143 1.00 96.06 201 LEU A C 1
ATOM 1682 O O . LEU A 1 201 ? -8.278 -8.665 -12.163 1.00 96.06 201 LEU A O 1
ATOM 1686 N N . GLN A 1 202 ? -8.640 -10.002 -10.403 1.00 96.19 202 GLN A N 1
ATOM 1687 C CA . GLN A 1 202 ? -7.566 -10.942 -10.745 1.00 96.19 202 GLN A CA 1
ATOM 1688 C C . GLN A 1 202 ? -7.761 -11.608 -12.121 1.00 96.19 202 GLN A C 1
ATOM 1690 O O . GLN A 1 202 ? -6.783 -11.884 -12.814 1.00 96.19 202 GLN A O 1
ATOM 1695 N N . LYS A 1 203 ? -9.010 -11.852 -12.553 1.00 95.44 203 LYS A N 1
ATOM 1696 C CA . LYS A 1 203 ? -9.314 -12.434 -13.872 1.00 95.44 203 LYS A CA 1
ATOM 1697 C C . LYS A 1 203 ? -9.108 -11.408 -14.983 1.00 95.44 203 LYS A C 1
ATOM 1699 O O . LYS A 1 203 ? -8.571 -11.769 -16.026 1.00 95.44 203 LYS A O 1
ATOM 1704 N N . ILE A 1 204 ? -9.480 -10.149 -14.746 1.00 95.19 204 ILE A N 1
ATOM 1705 C CA . ILE A 1 204 ? -9.230 -9.043 -15.683 1.00 95.19 204 ILE A CA 1
ATOM 1706 C C . ILE A 1 204 ? -7.729 -8.844 -15.857 1.00 95.19 204 ILE A C 1
ATOM 1708 O O . ILE A 1 204 ? -7.236 -8.843 -16.983 1.00 95.19 204 ILE A O 1
ATOM 1712 N N . PHE A 1 205 ? -6.984 -8.765 -14.752 1.00 95.06 205 PHE A N 1
ATOM 1713 C CA . PHE A 1 205 ? -5.532 -8.668 -14.812 1.00 95.06 205 PHE A CA 1
ATOM 1714 C C . PHE A 1 205 ? -4.923 -9.861 -15.550 1.00 95.06 205 PHE A C 1
ATOM 1716 O O . PHE A 1 205 ? -4.089 -9.662 -16.424 1.00 95.06 205 PHE A O 1
ATOM 1723 N N . ARG A 1 206 ? -5.378 -11.092 -15.276 1.00 93.25 206 ARG A N 1
ATOM 1724 C CA . ARG A 1 206 ? -4.923 -12.285 -16.003 1.00 93.25 206 ARG A CA 1
ATOM 1725 C C . ARG A 1 206 ? -5.188 -12.185 -17.507 1.00 93.25 206 ARG A C 1
ATOM 1727 O O . ARG A 1 206 ? -4.328 -12.590 -18.283 1.00 93.25 206 ARG A O 1
ATOM 1734 N N . LEU A 1 207 ? -6.342 -11.663 -17.922 1.00 93.12 207 LEU A N 1
ATOM 1735 C CA . LEU A 1 207 ? -6.665 -11.458 -19.335 1.00 93.12 207 LEU A CA 1
ATOM 1736 C C . LEU A 1 207 ? -5.710 -10.444 -19.976 1.00 93.12 207 LEU A C 1
ATOM 1738 O O . LEU A 1 207 ? -5.076 -10.769 -20.976 1.00 93.12 207 LEU A O 1
ATOM 1742 N N . ILE A 1 208 ? -5.553 -9.262 -19.369 1.00 91.19 208 ILE A N 1
ATOM 1743 C CA . ILE A 1 208 ? -4.609 -8.229 -19.825 1.00 91.19 208 ILE A CA 1
ATOM 1744 C C . ILE A 1 208 ? -3.205 -8.825 -19.919 1.00 91.19 208 ILE A C 1
ATOM 1746 O O . ILE A 1 208 ? -2.541 -8.729 -20.946 1.00 91.19 208 ILE A O 1
ATOM 1750 N N . TYR A 1 209 ? -2.781 -9.515 -18.866 1.00 90.19 209 TYR A N 1
ATOM 1751 C CA . TYR A 1 209 ? -1.494 -10.177 -18.792 1.00 90.19 209 TYR A CA 1
ATOM 1752 C C . TYR A 1 209 ? -1.291 -11.190 -19.924 1.00 90.19 209 TYR A C 1
ATOM 1754 O O . TYR A 1 209 ? -0.222 -11.187 -20.522 1.00 90.19 209 TYR A O 1
ATOM 1762 N N . ILE A 1 210 ? -2.278 -12.028 -20.259 1.00 88.75 210 ILE A N 1
ATOM 1763 C CA . ILE A 1 210 ? -2.175 -12.994 -21.368 1.00 88.75 210 ILE A CA 1
ATOM 1764 C C . ILE A 1 210 ? -2.043 -12.276 -22.716 1.00 88.75 210 ILE A C 1
ATOM 1766 O O . ILE A 1 210 ? -1.228 -12.696 -23.536 1.00 88.75 210 ILE A O 1
ATOM 1770 N N . LEU A 1 211 ? -2.806 -11.199 -22.919 1.00 90.56 211 LEU A N 1
ATOM 1771 C CA . LEU A 1 211 ? -2.848 -10.443 -24.173 1.00 90.56 211 LEU A CA 1
ATOM 1772 C C . LEU A 1 211 ? -1.616 -9.560 -24.402 1.00 90.56 211 LEU A C 1
ATOM 1774 O O . LEU A 1 211 ? -1.284 -9.269 -25.549 1.00 90.56 211 LEU A O 1
ATOM 1778 N N . LEU A 1 212 ? -0.929 -9.138 -23.336 1.00 89.44 212 LEU A N 1
ATOM 1779 C CA . LEU A 1 212 ? 0.284 -8.331 -23.459 1.00 89.44 212 LEU A CA 1
ATOM 1780 C C . LEU A 1 212 ? 1.378 -9.104 -24.226 1.00 89.44 212 LEU A C 1
ATOM 1782 O O . LEU A 1 212 ? 1.665 -10.250 -23.870 1.00 89.44 212 LEU A O 1
ATOM 1786 N N . PRO A 1 213 ? 2.033 -8.518 -25.241 1.00 89.75 213 PRO A N 1
ATOM 1787 C CA . PRO A 1 213 ? 3.196 -9.139 -25.875 1.00 89.75 213 PRO A CA 1
ATOM 1788 C C . PRO A 1 213 ? 4.386 -9.207 -24.904 1.00 89.75 213 PRO A C 1
ATOM 1790 O O . PRO A 1 213 ? 4.337 -8.661 -23.803 1.00 89.75 213 PRO A O 1
ATOM 1793 N N . GLU A 1 214 ? 5.456 -9.902 -25.291 1.00 90.75 214 GLU A N 1
ATOM 1794 C CA . GLU A 1 214 ? 6.745 -9.774 -24.596 1.00 90.75 214 GLU A CA 1
ATOM 1795 C C . GLU A 1 214 ? 7.243 -8.328 -24.699 1.00 90.75 214 GLU A C 1
ATOM 1797 O O . GLU A 1 214 ? 6.999 -7.660 -25.704 1.00 90.75 214 GLU A O 1
ATOM 1802 N N . PHE A 1 215 ? 7.873 -7.838 -23.633 1.00 93.06 215 PHE A N 1
ATOM 1803 C CA . PHE A 1 215 ? 8.403 -6.477 -23.582 1.00 93.06 215 PHE A CA 1
ATOM 1804 C C . PHE A 1 215 ? 9.532 -6.366 -22.560 1.00 93.06 215 PHE A C 1
ATOM 1806 O O . PHE A 1 215 ? 9.539 -7.077 -21.547 1.00 93.06 215 PHE A O 1
ATOM 1813 N N . ASN A 1 216 ? 10.434 -5.410 -22.779 1.00 95.06 216 ASN A N 1
ATOM 1814 C CA . ASN A 1 216 ? 11.466 -5.013 -21.824 1.00 95.06 216 ASN A CA 1
ATOM 1815 C C . ASN A 1 216 ? 11.563 -3.484 -21.727 1.00 95.06 216 ASN A C 1
ATOM 1817 O O . ASN A 1 216 ? 12.163 -2.842 -22.590 1.00 95.06 216 ASN A O 1
ATOM 1821 N N . LEU A 1 217 ? 10.967 -2.894 -20.687 1.00 96.31 217 LEU A N 1
ATOM 1822 C CA . LEU A 1 217 ? 10.792 -1.445 -20.568 1.00 96.31 217 LEU A CA 1
ATOM 1823 C C . LEU A 1 217 ? 11.385 -0.903 -19.268 1.00 96.31 217 LEU A C 1
ATOM 1825 O O . LEU A 1 217 ? 11.215 -1.498 -18.202 1.00 96.31 217 LEU A O 1
ATOM 1829 N N . ALA A 1 218 ? 12.007 0.273 -19.346 1.00 96.81 218 ALA A N 1
ATOM 1830 C CA . ALA A 1 218 ? 12.388 1.055 -18.173 1.00 96.81 218 ALA A CA 1
ATOM 1831 C C . ALA A 1 218 ? 11.668 2.408 -18.137 1.00 96.81 218 ALA A C 1
ATOM 1833 O O . ALA A 1 218 ? 11.557 3.098 -19.150 1.00 96.81 218 ALA A O 1
ATOM 1834 N N . PHE A 1 219 ? 11.226 2.810 -16.950 1.00 94.56 219 PHE A N 1
ATOM 1835 C CA . PHE A 1 219 ? 10.684 4.135 -16.674 1.00 94.56 219 PHE A CA 1
ATOM 1836 C C . PHE A 1 219 ? 11.581 4.826 -15.657 1.00 94.56 219 PHE A C 1
ATOM 1838 O O . PHE A 1 219 ? 11.690 4.386 -14.515 1.00 94.56 219 PHE A O 1
ATOM 1845 N N . ILE A 1 220 ? 12.219 5.912 -16.073 1.00 92.62 220 ILE A N 1
ATOM 1846 C CA . ILE A 1 220 ? 12.958 6.805 -15.190 1.00 92.62 220 ILE A CA 1
ATOM 1847 C C . ILE A 1 220 ? 11.959 7.816 -14.649 1.00 92.62 220 ILE A C 1
ATOM 1849 O O . ILE A 1 220 ? 11.434 8.645 -15.391 1.00 92.62 220 ILE A O 1
ATOM 1853 N N . LEU A 1 221 ? 11.703 7.735 -13.354 1.00 90.19 221 LEU A N 1
ATOM 1854 C CA . LEU A 1 221 ? 10.868 8.658 -12.614 1.00 90.19 221 LEU A CA 1
ATOM 1855 C C . LEU A 1 221 ? 11.760 9.740 -12.003 1.00 90.19 221 LEU A C 1
ATOM 1857 O O . LEU A 1 221 ? 12.291 9.591 -10.900 1.00 90.19 221 LEU A O 1
ATOM 1861 N N . GLY A 1 222 ? 11.964 10.823 -12.746 1.00 85.81 222 GLY A N 1
ATOM 1862 C CA . GLY A 1 222 ? 12.799 11.938 -12.315 1.00 85.81 222 GLY A CA 1
ATOM 1863 C C . GLY A 1 222 ? 12.114 12.804 -11.259 1.00 85.81 222 GLY A C 1
ATOM 1864 O O . GLY A 1 222 ? 10.946 13.161 -11.407 1.00 85.81 222 GLY A O 1
ATOM 1865 N N . SER A 1 223 ? 12.856 13.197 -10.226 1.00 81.31 223 SER A N 1
ATOM 1866 C CA . SER A 1 223 ? 12.465 14.249 -9.283 1.00 81.31 223 SER A CA 1
ATOM 1867 C C . SER A 1 223 ? 13.694 15.063 -8.859 1.00 81.31 223 SER A C 1
ATOM 1869 O O . SER A 1 223 ? 14.825 14.705 -9.192 1.00 81.31 223 SER A O 1
ATOM 1871 N N . LYS A 1 224 ? 13.478 16.172 -8.139 1.00 72.94 224 LYS A N 1
ATOM 1872 C CA . LYS A 1 224 ? 14.572 16.968 -7.553 1.00 72.94 224 LYS A CA 1
ATOM 1873 C C . LYS A 1 224 ? 15.209 16.302 -6.327 1.00 72.94 224 LYS A C 1
ATOM 1875 O O . LYS A 1 224 ? 16.336 16.643 -5.995 1.00 72.94 224 LYS A O 1
ATOM 1880 N N . GLU A 1 225 ? 14.482 15.408 -5.659 1.00 71.38 225 GLU A N 1
ATOM 1881 C CA . GLU A 1 225 ? 14.893 14.789 -4.392 1.00 71.38 225 GLU A CA 1
ATOM 1882 C C . GLU A 1 225 ? 15.524 13.414 -4.622 1.00 71.38 225 GLU A C 1
ATOM 1884 O O . GLU A 1 225 ? 16.643 13.165 -4.185 1.00 71.38 225 GLU A O 1
ATOM 1889 N N . LEU A 1 226 ? 14.828 12.536 -5.349 1.00 75.69 226 LEU A N 1
ATOM 1890 C CA . LEU A 1 226 ? 15.267 11.174 -5.633 1.00 75.69 226 LEU A CA 1
ATOM 1891 C C . LEU A 1 226 ? 14.761 10.705 -6.998 1.00 75.69 226 LEU A C 1
ATOM 1893 O O . LEU A 1 226 ? 13.553 10.651 -7.241 1.00 75.69 226 LEU A O 1
ATOM 1897 N N . GLY A 1 227 ? 15.682 10.357 -7.896 1.00 82.94 227 GLY A N 1
ATOM 1898 C CA . GLY A 1 227 ? 15.348 9.659 -9.135 1.00 82.94 227 GLY A CA 1
ATOM 1899 C C . GLY A 1 227 ? 15.089 8.181 -8.858 1.00 82.94 227 GLY A C 1
ATOM 1900 O O . GLY A 1 227 ? 15.837 7.563 -8.107 1.00 82.94 227 GLY A O 1
ATOM 1901 N N . LEU A 1 228 ? 14.057 7.610 -9.478 1.00 89.12 228 LEU A N 1
ATOM 1902 C CA . LEU A 1 228 ? 13.759 6.177 -9.405 1.00 89.12 228 LEU A CA 1
ATOM 1903 C C . LEU A 1 228 ? 13.743 5.578 -10.806 1.00 89.12 228 LEU A C 1
ATOM 1905 O O . LEU A 1 228 ? 13.393 6.249 -11.775 1.00 89.12 228 LEU A O 1
ATOM 1909 N N . ILE A 1 229 ? 14.081 4.303 -10.914 1.00 90.94 229 ILE A N 1
ATOM 1910 C CA . ILE A 1 229 ? 13.998 3.531 -12.147 1.00 90.94 229 ILE A CA 1
ATOM 1911 C C . ILE A 1 229 ? 13.090 2.335 -11.884 1.00 90.94 229 ILE A C 1
ATOM 1913 O O . ILE A 1 229 ? 13.363 1.498 -11.022 1.00 90.94 229 ILE A O 1
ATOM 1917 N N . LEU A 1 230 ? 12.004 2.260 -12.649 1.00 92.81 230 LEU A N 1
ATOM 1918 C CA . LEU A 1 230 ? 11.121 1.104 -12.708 1.00 92.81 230 LEU A CA 1
ATOM 1919 C C . LEU A 1 230 ? 11.484 0.277 -13.933 1.00 92.81 230 LEU A C 1
ATOM 1921 O O . LEU A 1 230 ? 11.285 0.720 -15.062 1.00 92.81 230 LEU A O 1
ATOM 1925 N N . HIS A 1 231 ? 11.985 -0.931 -13.717 1.00 94.88 231 HIS A N 1
ATOM 1926 C CA . HIS A 1 231 ? 12.266 -1.887 -14.782 1.00 94.88 231 HIS A CA 1
ATOM 1927 C C . HIS A 1 231 ? 11.200 -2.976 -14.776 1.00 94.88 231 HIS A C 1
ATOM 1929 O O . HIS A 1 231 ? 11.060 -3.710 -13.796 1.00 94.88 231 HIS A O 1
ATOM 1935 N N . ILE A 1 232 ? 10.433 -3.068 -15.863 1.00 93.94 232 ILE A N 1
ATOM 1936 C CA . ILE A 1 232 ? 9.348 -4.039 -16.011 1.00 93.94 232 ILE A CA 1
ATOM 1937 C C . ILE A 1 232 ? 9.580 -4.839 -17.284 1.00 93.94 232 ILE A C 1
ATOM 1939 O O . ILE A 1 232 ? 9.782 -4.282 -18.365 1.00 93.94 232 ILE A O 1
ATOM 1943 N N . GLN A 1 233 ? 9.517 -6.159 -17.155 1.00 94.00 233 GLN A N 1
ATOM 1944 C CA . GLN A 1 233 ? 9.773 -7.074 -18.255 1.00 94.00 233 GLN A CA 1
ATOM 1945 C C . GLN A 1 233 ? 8.748 -8.205 -18.258 1.00 94.00 233 GLN A C 1
ATOM 1947 O O . GLN A 1 233 ? 8.468 -8.791 -17.211 1.00 94.00 233 GLN A O 1
ATOM 1952 N N . LYS A 1 234 ? 8.233 -8.558 -19.437 1.00 92.19 234 LYS A N 1
ATOM 1953 C CA . LYS A 1 234 ? 7.517 -9.818 -19.657 1.00 92.19 234 LYS A CA 1
ATOM 1954 C C . LYS A 1 234 ? 8.415 -10.756 -20.453 1.00 92.19 234 LYS A C 1
ATOM 1956 O O . LYS A 1 234 ? 8.686 -10.497 -21.621 1.00 92.19 234 LYS A O 1
ATOM 1961 N N . VAL A 1 235 ? 8.868 -11.833 -19.810 1.00 85.06 235 VAL A N 1
ATOM 1962 C CA . VAL A 1 235 ? 9.867 -12.766 -20.361 1.00 85.06 235 VAL A CA 1
ATOM 1963 C C . VAL A 1 235 ? 9.237 -14.125 -20.624 1.00 85.06 235 VAL A C 1
ATOM 1965 O O . VAL A 1 235 ? 8.481 -14.620 -19.786 1.00 85.06 235 VAL A O 1
ATOM 1968 N N . LYS A 1 236 ? 9.601 -14.757 -21.744 1.00 80.62 236 LYS A N 1
ATOM 1969 C CA . LYS A 1 236 ? 9.523 -16.213 -21.914 1.00 80.62 236 LYS A CA 1
ATOM 1970 C C . LYS A 1 236 ? 10.931 -16.793 -21.881 1.00 80.62 236 LYS A C 1
ATOM 1972 O O . LYS A 1 236 ? 11.800 -16.336 -22.613 1.00 80.62 236 LYS A O 1
ATOM 1977 N N . VAL A 1 237 ? 11.158 -17.781 -21.020 1.00 65.19 237 VAL A N 1
ATOM 1978 C CA . VAL A 1 237 ? 12.476 -18.432 -20.887 1.00 65.19 237 VAL A CA 1
ATOM 1979 C C . VAL A 1 237 ? 12.660 -19.500 -21.967 1.00 65.19 237 VAL A C 1
ATOM 1981 O O . VAL A 1 237 ? 13.759 -19.678 -22.484 1.00 65.19 237 VAL A O 1
ATOM 1984 N N . SER A 1 238 ? 11.571 -20.142 -22.394 1.00 66.56 238 SER A N 1
ATOM 1985 C CA . SER A 1 238 ? 11.539 -21.064 -23.529 1.00 66.56 238 SER A CA 1
ATOM 1986 C C . SER A 1 238 ? 10.161 -21.063 -24.206 1.00 66.56 238 SER A C 1
ATOM 1988 O O . SER A 1 238 ? 9.197 -20.500 -23.685 1.00 66.56 238 SER A O 1
ATOM 1990 N N . LYS A 1 239 ? 10.032 -21.733 -25.365 1.00 58.72 239 LYS A N 1
ATOM 1991 C CA . LYS A 1 239 ? 8.736 -21.922 -26.056 1.00 58.72 239 LYS A CA 1
ATOM 1992 C C . LYS A 1 239 ? 7.708 -22.706 -25.225 1.00 58.72 239 LYS A C 1
ATOM 1994 O O . LYS A 1 239 ? 6.525 -22.653 -25.544 1.00 58.72 239 LYS A O 1
ATOM 1999 N N . GLN A 1 240 ? 8.158 -23.452 -24.217 1.00 56.34 240 GLN A N 1
ATOM 2000 C CA . GLN A 1 240 ? 7.322 -24.312 -23.376 1.00 56.34 240 GLN A CA 1
ATOM 2001 C C . GLN A 1 240 ? 7.006 -23.674 -22.016 1.00 56.34 240 GLN A C 1
ATOM 2003 O O . GLN A 1 240 ? 6.069 -24.107 -21.344 1.00 56.34 240 GLN A O 1
ATOM 2008 N N . ASP A 1 241 ? 7.734 -22.625 -21.627 1.00 66.50 241 ASP A N 1
ATOM 2009 C CA . ASP A 1 241 ? 7.512 -21.946 -20.358 1.0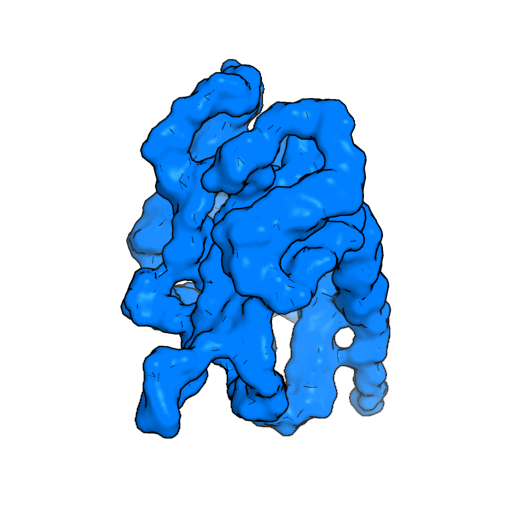0 66.50 241 ASP A CA 1
ATOM 2010 C C . ASP A 1 241 ? 6.332 -20.985 -20.427 1.00 66.50 241 ASP A C 1
ATOM 2012 O O . ASP A 1 241 ? 6.103 -20.270 -21.410 1.00 66.50 241 A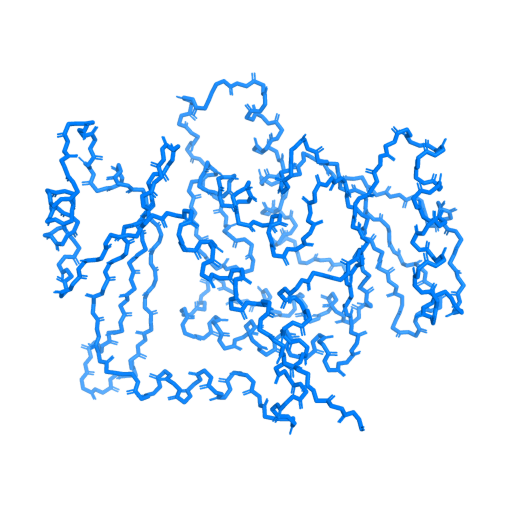SP A O 1
ATOM 2016 N N . LYS A 1 242 ? 5.594 -20.920 -19.317 1.00 73.00 242 LYS A N 1
ATOM 2017 C CA . LYS A 1 242 ? 4.642 -19.833 -19.112 1.00 73.00 242 LYS A CA 1
ATOM 2018 C C . LYS A 1 242 ? 5.443 -18.531 -19.022 1.00 73.00 242 LYS A C 1
ATOM 2020 O O . LYS A 1 242 ? 6.451 -18.507 -18.311 1.00 73.00 242 LYS A O 1
ATOM 2025 N N . PRO A 1 243 ? 5.020 -17.457 -19.713 1.00 79.94 243 PRO A N 1
ATOM 2026 C CA . PRO A 1 243 ? 5.630 -16.158 -19.487 1.00 79.94 243 PRO A CA 1
ATOM 2027 C C . PRO A 1 243 ? 5.536 -15.797 -17.997 1.00 79.94 243 PRO A C 1
ATOM 2029 O O . PRO A 1 243 ? 4.701 -16.337 -17.272 1.00 79.94 243 PRO A O 1
ATOM 2032 N N . TYR A 1 244 ? 6.348 -14.853 -17.536 1.00 84.81 244 TYR A N 1
ATOM 2033 C CA . TYR A 1 244 ? 6.193 -14.246 -16.210 1.00 84.81 244 TYR A CA 1
ATOM 2034 C C . TYR A 1 244 ? 6.532 -12.758 -16.266 1.00 84.81 244 TYR A C 1
ATOM 2036 O O . TYR A 1 244 ? 7.214 -12.299 -17.191 1.00 84.81 244 TYR A O 1
ATOM 2044 N N . LEU A 1 245 ? 6.025 -11.999 -15.293 1.00 89.69 245 LEU A N 1
ATOM 2045 C CA . LEU A 1 245 ? 6.405 -10.598 -15.127 1.00 89.69 245 LEU A CA 1
ATOM 2046 C C . LEU A 1 245 ? 7.583 -10.494 -14.165 1.00 89.69 245 LEU A C 1
ATOM 2048 O O . LEU A 1 245 ? 7.576 -11.073 -13.080 1.00 89.69 245 LEU A O 1
ATOM 2052 N N . ARG A 1 246 ? 8.587 -9.720 -14.558 1.00 89.12 246 ARG A N 1
ATOM 2053 C CA . ARG A 1 246 ? 9.673 -9.279 -13.692 1.00 89.12 246 ARG A CA 1
ATOM 2054 C C . ARG A 1 246 ? 9.498 -7.793 -13.424 1.00 89.12 246 ARG A C 1
ATOM 2056 O O . ARG A 1 246 ? 9.241 -7.024 -14.347 1.00 89.12 246 ARG A O 1
ATOM 2063 N N . PHE A 1 247 ? 9.685 -7.413 -12.170 1.00 90.75 247 PHE A N 1
ATOM 2064 C CA . PHE A 1 247 ? 9.701 -6.031 -11.721 1.00 90.75 247 PHE A CA 1
ATOM 2065 C C . PHE A 1 247 ? 10.969 -5.792 -10.907 1.00 90.75 247 PHE A C 1
ATOM 2067 O O . PHE A 1 247 ? 11.317 -6.615 -10.058 1.00 90.75 247 PHE A O 1
ATOM 2074 N N . LYS A 1 248 ? 11.648 -4.676 -11.159 1.00 90.31 248 LYS A N 1
ATOM 2075 C CA . LYS A 1 248 ? 12.714 -4.158 -10.303 1.00 90.31 248 LYS A CA 1
ATOM 2076 C C . LYS A 1 248 ? 12.500 -2.665 -10.088 1.00 90.31 248 LYS A C 1
ATOM 2078 O O . LYS A 1 248 ? 12.216 -1.936 -11.038 1.00 90.31 248 LYS A O 1
ATOM 2083 N N . LEU A 1 249 ? 12.671 -2.231 -8.847 1.00 88.75 249 LEU A N 1
ATOM 2084 C CA . LEU A 1 249 ? 12.743 -0.829 -8.459 1.00 88.75 249 LEU A CA 1
ATOM 2085 C C . LEU A 1 249 ? 14.175 -0.559 -8.003 1.00 88.75 249 LEU A C 1
ATOM 2087 O O . LEU A 1 249 ? 14.686 -1.296 -7.165 1.00 88.75 249 LEU A O 1
ATOM 2091 N N . MET A 1 250 ? 14.807 0.461 -8.572 1.00 87.00 250 MET A N 1
ATOM 2092 C CA . MET A 1 250 ? 16.195 0.820 -8.282 1.00 87.00 250 MET A CA 1
ATOM 2093 C C . MET A 1 250 ? 16.391 2.335 -8.357 1.00 87.00 250 MET A C 1
ATOM 2095 O O . MET A 1 250 ? 15.590 3.053 -8.960 1.00 87.00 250 MET A O 1
ATOM 2099 N N . SER A 1 251 ? 17.457 2.822 -7.747 1.00 85.38 251 SER A N 1
ATOM 2100 C CA . SER A 1 251 ? 17.965 4.178 -7.912 1.00 85.38 251 SER A CA 1
ATOM 2101 C C . SER A 1 251 ? 18.896 4.255 -9.139 1.00 85.38 251 SER A C 1
ATOM 2103 O O . SER A 1 251 ? 19.472 3.246 -9.549 1.00 85.38 251 SER A O 1
ATOM 2105 N N . PRO A 1 252 ? 19.106 5.437 -9.746 1.00 85.62 252 PRO A N 1
ATOM 2106 C CA . PRO A 1 252 ? 20.146 5.621 -10.760 1.00 85.62 252 PRO A CA 1
ATOM 2107 C C . PRO A 1 252 ? 21.547 5.237 -10.265 1.00 85.62 252 PRO A C 1
ATOM 2109 O O . PRO A 1 252 ? 22.366 4.746 -11.039 1.00 85.62 252 PRO A O 1
ATOM 2112 N N . THR A 1 253 ? 21.820 5.412 -8.971 1.00 83.44 253 THR A N 1
ATOM 2113 C CA . THR A 1 253 ? 23.103 5.053 -8.361 1.00 83.44 253 THR A CA 1
ATOM 2114 C C . THR A 1 253 ? 23.355 3.546 -8.349 1.00 83.44 253 THR A C 1
ATOM 2116 O O . THR A 1 253 ? 24.505 3.148 -8.517 1.00 83.44 253 THR A O 1
ATOM 2119 N N . ASP A 1 254 ? 22.310 2.711 -8.286 1.00 82.62 254 ASP A N 1
ATOM 2120 C CA . ASP A 1 254 ? 22.426 1.241 -8.403 1.00 82.62 254 ASP A CA 1
ATOM 2121 C C . ASP A 1 254 ? 22.938 0.804 -9.785 1.00 82.62 254 ASP A C 1
ATOM 2123 O O . ASP A 1 254 ? 23.467 -0.292 -9.957 1.00 82.62 254 ASP A O 1
ATOM 2127 N N . LEU A 1 255 ? 22.795 1.688 -10.774 1.00 85.06 255 LEU A N 1
ATOM 2128 C CA . LEU A 1 255 ? 23.307 1.560 -12.136 1.00 85.06 255 LEU A CA 1
ATOM 2129 C C . LEU A 1 255 ? 24.636 2.319 -12.328 1.00 85.06 255 LEU A C 1
ATOM 2131 O O . LEU A 1 255 ? 25.091 2.547 -13.444 1.00 85.06 255 LEU A O 1
ATOM 2135 N N . GLY A 1 256 ? 25.274 2.792 -11.256 1.00 82.62 256 GLY A N 1
ATOM 2136 C CA . GLY A 1 256 ? 26.492 3.604 -11.346 1.00 82.62 256 GLY A CA 1
ATOM 2137 C C . GLY A 1 256 ? 26.282 4.976 -12.004 1.00 82.62 256 GLY A C 1
ATOM 2138 O O . GLY A 1 256 ? 27.252 5.639 -12.374 1.00 82.62 256 GLY A O 1
ATOM 2139 N N . ILE A 1 257 ? 25.034 5.432 -12.149 1.00 84.31 257 ILE A N 1
ATOM 2140 C CA . ILE A 1 257 ? 24.700 6.740 -12.717 1.00 84.31 257 ILE A CA 1
ATOM 2141 C C . ILE A 1 257 ? 24.742 7.773 -11.586 1.00 84.31 257 ILE A C 1
ATOM 2143 O O . ILE A 1 257 ? 23.759 7.996 -10.882 1.00 84.31 257 ILE A O 1
ATOM 2147 N N . THR A 1 258 ? 25.908 8.390 -11.393 1.00 73.88 258 THR A N 1
ATOM 2148 C CA . THR A 1 258 ? 26.187 9.302 -10.263 1.00 73.88 258 THR A CA 1
ATOM 2149 C C . THR A 1 258 ? 26.417 10.758 -10.680 1.00 73.88 258 THR A C 1
ATOM 2151 O O . THR A 1 258 ? 26.422 11.657 -9.836 1.00 73.88 258 THR A O 1
ATOM 2154 N N . SER A 1 259 ? 26.617 11.025 -11.975 1.00 68.06 259 SER A N 1
ATOM 2155 C CA . SER A 1 259 ? 26.979 12.361 -12.457 1.00 68.06 259 SER A CA 1
ATOM 2156 C C . SER A 1 259 ? 25.782 13.315 -12.458 1.00 68.06 259 SER A C 1
ATOM 2158 O O . SER A 1 259 ? 24.802 13.115 -13.176 1.00 68.06 259 SER A O 1
ATOM 2160 N N . LYS A 1 260 ? 25.907 14.410 -11.697 1.00 65.31 260 LYS A N 1
ATOM 2161 C CA . LYS A 1 260 ? 24.917 15.501 -11.617 1.00 65.31 260 LYS A CA 1
ATOM 2162 C C . LYS A 1 260 ? 24.789 16.321 -12.909 1.00 65.31 260 LYS A C 1
ATOM 2164 O O . LYS A 1 260 ? 23.860 17.113 -13.021 1.00 65.31 260 LYS A O 1
ATOM 2169 N N . ASN A 1 261 ? 25.700 16.132 -13.867 1.00 65.88 261 ASN A N 1
ATOM 2170 C CA . ASN A 1 261 ? 25.755 16.904 -15.111 1.00 65.88 261 ASN A CA 1
ATOM 2171 C C . ASN A 1 261 ? 25.131 16.177 -16.310 1.00 65.88 261 ASN A C 1
ATOM 2173 O O . ASN A 1 261 ? 25.129 16.733 -17.406 1.00 65.88 261 ASN A O 1
ATOM 2177 N N . LEU A 1 262 ? 24.627 14.952 -16.127 1.00 75.12 262 LEU A N 1
ATOM 2178 C CA . LEU A 1 262 ? 23.993 14.217 -17.217 1.00 75.12 262 LEU A CA 1
ATOM 2179 C C . LEU A 1 262 ? 22.643 14.839 -17.562 1.00 75.12 262 LEU A C 1
ATOM 2181 O O . LEU A 1 262 ? 21.796 15.068 -16.693 1.00 75.12 262 LEU A O 1
ATOM 2185 N N . ASN A 1 263 ? 22.421 15.081 -18.848 1.00 84.38 263 ASN A N 1
ATOM 2186 C CA . ASN A 1 263 ? 21.111 15.490 -19.328 1.00 84.38 263 ASN A CA 1
ATOM 2187 C C . ASN A 1 263 ? 20.155 14.280 -19.407 1.00 84.38 263 ASN A C 1
ATOM 2189 O O . ASN A 1 263 ? 20.558 13.118 -19.335 1.00 84.38 263 ASN A O 1
ATOM 2193 N N . LYS A 1 264 ? 18.851 14.541 -19.571 1.00 86.69 264 LYS A N 1
ATOM 2194 C CA . LYS A 1 264 ? 17.817 13.487 -19.584 1.00 86.69 264 LYS A CA 1
ATOM 2195 C C . LYS A 1 264 ? 18.064 12.407 -20.645 1.00 86.69 264 LYS A C 1
ATOM 2197 O O . LYS A 1 264 ? 17.799 11.239 -20.378 1.00 86.69 264 LYS A O 1
ATOM 2202 N N . ILE A 1 265 ? 18.554 12.787 -21.826 1.00 89.88 265 ILE A N 1
ATOM 2203 C CA . ILE A 1 265 ? 18.788 11.864 -22.946 1.00 89.88 265 ILE A CA 1
ATOM 2204 C C . ILE A 1 265 ? 19.944 10.920 -22.609 1.00 89.88 265 ILE A C 1
ATOM 2206 O O . ILE A 1 265 ? 19.827 9.716 -22.815 1.00 89.88 265 ILE A O 1
ATOM 2210 N N . GLU A 1 266 ? 21.018 11.446 -22.021 1.00 89.44 266 GLU A N 1
ATOM 2211 C CA . GLU A 1 266 ? 22.170 10.651 -21.584 1.00 89.44 266 GLU A CA 1
ATOM 2212 C C . GLU A 1 266 ? 21.783 9.652 -20.491 1.00 89.44 266 GLU A C 1
ATOM 2214 O O . GLU A 1 266 ? 22.130 8.477 -20.586 1.00 89.44 266 GLU A O 1
ATOM 2219 N N . VAL A 1 267 ? 20.996 10.074 -19.492 1.00 89.19 267 VAL A N 1
ATOM 2220 C CA . VAL A 1 267 ? 20.493 9.157 -18.454 1.00 89.19 267 VAL A CA 1
ATOM 2221 C C . VAL A 1 267 ? 19.621 8.063 -19.075 1.00 89.19 267 VAL A C 1
ATOM 2223 O O . VAL A 1 267 ? 19.794 6.888 -18.761 1.00 89.19 267 VAL A O 1
ATOM 2226 N N . MET A 1 268 ? 18.709 8.416 -19.987 1.00 92.50 268 MET A N 1
ATOM 2227 C CA . MET A 1 268 ? 17.874 7.433 -20.689 1.00 92.50 268 MET A CA 1
ATOM 2228 C C . MET A 1 268 ? 18.699 6.419 -21.482 1.00 92.50 268 MET A C 1
ATOM 2230 O O . MET A 1 268 ? 18.341 5.240 -21.495 1.00 92.50 268 MET A O 1
ATOM 2234 N N . GLN A 1 269 ? 19.780 6.870 -22.121 1.00 92.88 269 GLN A N 1
ATOM 2235 C CA . GLN A 1 269 ? 20.683 6.020 -22.888 1.00 92.88 269 GLN A CA 1
ATOM 2236 C C . GLN A 1 269 ? 21.464 5.072 -21.970 1.00 92.88 269 GLN A C 1
ATOM 2238 O O . GLN A 1 269 ? 21.427 3.867 -22.187 1.00 92.88 269 GLN A O 1
ATOM 2243 N N . LEU A 1 270 ? 22.056 5.578 -20.883 1.00 92.38 270 LEU A N 1
ATOM 2244 C CA . LEU A 1 270 ? 22.770 4.750 -19.903 1.00 92.38 270 LEU A CA 1
ATOM 2245 C C . LEU A 1 270 ? 21.865 3.678 -19.285 1.00 92.38 270 LEU A C 1
ATOM 2247 O O . LEU A 1 270 ? 22.250 2.513 -19.205 1.00 92.38 270 LEU A O 1
ATOM 2251 N N . VAL A 1 271 ? 20.643 4.047 -18.889 1.00 93.44 271 VAL A N 1
ATOM 2252 C CA . VAL A 1 271 ? 19.663 3.090 -18.354 1.00 93.44 271 VAL A CA 1
ATOM 2253 C C . VAL A 1 271 ? 19.286 2.050 -19.406 1.00 93.44 271 VAL A C 1
ATOM 2255 O O . VAL A 1 271 ? 19.189 0.867 -19.083 1.00 93.44 271 VAL A O 1
ATOM 2258 N N . ARG A 1 272 ? 19.092 2.471 -20.664 1.00 95.12 272 ARG A N 1
ATOM 2259 C CA . ARG A 1 272 ? 18.796 1.551 -21.767 1.00 95.12 272 ARG A CA 1
ATOM 2260 C C . ARG A 1 272 ? 19.923 0.549 -21.976 1.00 95.12 272 ARG A C 1
ATOM 2262 O O . ARG A 1 272 ? 19.645 -0.641 -22.073 1.00 95.12 272 ARG A O 1
ATOM 2269 N N . ASP A 1 273 ? 21.161 1.023 -22.020 1.00 93.38 273 ASP A N 1
ATOM 2270 C CA . ASP A 1 273 ? 22.331 0.202 -22.323 1.00 93.38 273 ASP A CA 1
ATOM 2271 C C . ASP A 1 273 ? 22.613 -0.799 -21.197 1.00 93.38 273 ASP A C 1
ATOM 2273 O O . ASP A 1 273 ? 22.872 -1.974 -21.457 1.00 93.38 273 ASP A O 1
ATOM 2277 N N . GLN A 1 274 ? 22.482 -0.374 -19.937 1.00 93.56 274 GLN A N 1
ATOM 2278 C CA . GLN A 1 274 ? 22.721 -1.248 -18.789 1.00 93.56 274 GLN A CA 1
ATOM 2279 C C . GLN A 1 274 ? 21.615 -2.280 -18.559 1.00 93.56 274 GLN A C 1
ATOM 2281 O O . GLN A 1 274 ? 21.903 -3.427 -18.219 1.00 93.56 274 GLN A O 1
ATOM 2286 N N . LEU A 1 275 ? 20.349 -1.894 -18.738 1.00 93.88 275 LEU A N 1
ATOM 2287 C CA . LEU A 1 275 ? 19.209 -2.801 -18.554 1.00 93.88 275 LEU A CA 1
ATOM 2288 C C . LEU A 1 275 ? 18.820 -3.548 -19.837 1.00 93.88 275 LEU A C 1
ATOM 2290 O O . LEU A 1 275 ? 17.917 -4.391 -19.804 1.00 93.88 275 LEU A O 1
ATOM 2294 N N . GLN A 1 276 ? 19.482 -3.235 -20.955 1.00 93.75 276 GLN A N 1
ATOM 2295 C CA . GLN A 1 276 ? 19.218 -3.774 -22.290 1.00 93.75 276 GLN A CA 1
ATOM 2296 C C . GLN A 1 276 ? 17.734 -3.664 -22.679 1.00 93.75 276 GLN A C 1
ATOM 2298 O O . GLN A 1 276 ? 17.132 -4.610 -23.195 1.00 93.75 276 GLN A O 1
ATOM 2303 N N . THR A 1 277 ? 17.108 -2.529 -22.360 1.00 94.94 277 THR A N 1
ATOM 2304 C CA . THR A 1 277 ? 15.672 -2.316 -22.584 1.00 94.94 277 THR A CA 1
ATOM 2305 C C . THR A 1 277 ? 15.379 -1.971 -24.037 1.00 94.94 277 THR A C 1
ATOM 2307 O O . THR A 1 277 ? 16.148 -1.291 -24.712 1.00 94.94 277 THR A O 1
ATOM 2310 N N . GLU A 1 278 ? 14.218 -2.402 -24.526 1.00 94.75 278 GLU A N 1
ATOM 2311 C CA . GLU A 1 278 ? 13.726 -2.035 -25.858 1.00 94.75 278 GLU A CA 1
ATOM 2312 C C . GLU A 1 278 ? 13.431 -0.537 -25.921 1.00 94.75 278 GLU A C 1
ATOM 2314 O O . GLU A 1 278 ? 13.723 0.145 -26.905 1.00 94.75 278 GLU A O 1
ATOM 2319 N N . LYS A 1 279 ? 12.828 -0.017 -24.846 1.00 94.06 279 LYS A N 1
ATOM 2320 C CA . LYS A 1 279 ? 12.527 1.400 -24.681 1.00 94.06 279 LYS A CA 1
ATOM 2321 C C . LYS A 1 279 ? 12.744 1.826 -23.238 1.00 94.06 279 LYS A C 1
ATOM 2323 O O . LYS A 1 279 ? 12.459 1.097 -22.287 1.00 94.06 279 LYS A O 1
ATOM 2328 N N . THR A 1 280 ? 13.191 3.066 -23.113 1.00 95.50 280 THR A N 1
ATOM 2329 C CA . THR A 1 280 ? 13.321 3.774 -21.843 1.00 95.50 280 THR A CA 1
ATOM 2330 C C . THR A 1 280 ? 12.506 5.046 -21.957 1.00 95.50 280 THR A C 1
ATOM 2332 O O . THR A 1 280 ? 12.641 5.761 -22.951 1.00 95.50 280 THR A O 1
ATOM 2335 N N . TYR A 1 281 ? 11.668 5.313 -20.965 1.00 93.75 281 TYR A N 1
ATOM 2336 C CA . TYR A 1 281 ? 10.850 6.517 -20.877 1.00 93.75 281 TYR A CA 1
ATOM 2337 C C . TYR A 1 281 ? 11.305 7.350 -19.689 1.00 93.75 281 TYR A C 1
ATOM 2339 O O . TYR A 1 281 ? 11.648 6.801 -18.646 1.00 93.75 281 TYR A O 1
ATOM 2347 N N . PHE A 1 282 ? 11.286 8.669 -19.838 1.00 92.00 282 PHE A N 1
ATOM 2348 C CA . PHE A 1 282 ? 11.514 9.588 -18.732 1.00 92.00 282 PHE A CA 1
ATOM 2349 C C . PHE A 1 282 ? 10.197 10.274 -18.387 1.00 92.00 282 PHE A C 1
ATOM 2351 O O . PHE A 1 282 ? 9.596 10.924 -19.240 1.00 92.00 282 PHE A O 1
ATOM 2358 N N . LEU A 1 283 ? 9.769 10.138 -17.138 1.00 89.69 283 LEU A N 1
ATOM 2359 C CA . LEU A 1 283 ? 8.574 10.767 -16.593 1.00 89.69 283 LEU A CA 1
ATOM 2360 C C . LEU A 1 283 ? 8.982 11.587 -15.373 1.00 89.69 283 LEU A C 1
ATOM 2362 O O . LEU A 1 283 ? 9.765 11.132 -14.541 1.00 89.69 283 LEU A O 1
ATOM 2366 N N . ASN A 1 284 ? 8.456 12.802 -15.249 1.00 87.94 284 ASN A N 1
ATOM 2367 C CA . ASN A 1 284 ? 8.556 13.523 -13.988 1.00 87.94 284 ASN A CA 1
ATOM 2368 C C . ASN A 1 284 ? 7.612 12.859 -12.975 1.00 87.94 284 ASN A C 1
ATOM 2370 O O . ASN A 1 284 ? 6.470 12.535 -13.304 1.00 87.94 284 ASN A O 1
ATOM 2374 N N . GLN A 1 285 ? 8.080 12.655 -11.747 1.00 86.00 285 GLN A N 1
ATOM 2375 C CA . GLN A 1 285 ? 7.262 12.075 -10.686 1.00 86.00 285 GLN A CA 1
ATOM 2376 C C . GLN A 1 285 ? 6.018 12.899 -10.372 1.00 86.00 285 GLN A C 1
ATOM 2378 O O . GLN A 1 285 ? 4.955 12.322 -10.164 1.00 86.00 285 GLN A O 1
ATOM 2383 N N . THR A 1 286 ? 6.122 14.228 -10.387 1.00 86.81 286 THR A N 1
ATOM 2384 C CA . THR A 1 286 ? 4.968 15.106 -10.163 1.00 86.81 286 THR A CA 1
ATOM 2385 C C . THR A 1 286 ? 3.899 14.887 -11.230 1.00 86.81 286 THR A C 1
ATOM 2387 O O . THR A 1 286 ? 2.720 14.789 -10.897 1.00 86.81 286 THR A O 1
ATOM 2390 N N . ASP A 1 287 ? 4.308 14.732 -12.491 1.00 86.75 287 ASP A N 1
ATOM 2391 C CA . ASP A 1 287 ? 3.385 14.499 -13.605 1.00 86.75 287 ASP A CA 1
ATOM 2392 C C . ASP A 1 287 ? 2.710 13.128 -13.463 1.00 86.75 287 ASP A C 1
ATOM 2394 O O . ASP A 1 287 ? 1.495 13.018 -13.609 1.00 86.75 287 ASP A O 1
ATOM 2398 N N . LEU A 1 288 ? 3.470 12.088 -13.094 1.00 87.25 288 LEU A N 1
ATOM 2399 C CA . LEU A 1 288 ? 2.915 10.757 -12.826 1.00 87.25 288 LEU A CA 1
ATOM 2400 C C . LEU A 1 288 ? 1.883 10.793 -11.690 1.00 87.25 288 LEU A C 1
ATOM 2402 O O . LEU A 1 288 ? 0.817 10.195 -11.809 1.00 87.25 288 LEU A O 1
ATOM 2406 N N . ILE A 1 289 ? 2.183 11.496 -10.598 1.00 87.69 289 ILE A N 1
ATOM 2407 C CA . ILE A 1 289 ? 1.263 11.643 -9.465 1.00 87.69 289 ILE A CA 1
ATOM 2408 C C . ILE A 1 289 ? 0.004 12.393 -9.891 1.00 87.69 289 ILE A C 1
ATOM 2410 O O . ILE A 1 289 ? -1.086 11.986 -9.494 1.00 87.69 289 ILE A O 1
ATOM 2414 N N . SER A 1 290 ? 0.133 13.443 -10.710 1.00 88.25 290 SER A N 1
ATOM 2415 C CA . SER A 1 290 ? -1.018 14.175 -11.254 1.00 88.25 290 SER A CA 1
ATOM 2416 C C . SER A 1 290 ? -1.909 13.252 -12.075 1.00 88.25 290 SER A C 1
ATOM 2418 O O . SER A 1 290 ? -3.094 13.141 -11.782 1.00 88.25 290 SER A O 1
ATOM 2420 N N . ILE A 1 291 ? -1.327 12.502 -13.018 1.00 89.06 291 ILE A N 1
ATOM 2421 C CA . ILE A 1 291 ? -2.061 11.557 -13.870 1.00 89.06 291 ILE A CA 1
ATOM 2422 C C . ILE A 1 291 ? -2.779 10.500 -13.025 1.00 89.06 291 ILE A C 1
ATOM 2424 O O . ILE A 1 291 ? -3.951 10.215 -13.256 1.00 89.06 291 ILE A O 1
ATOM 2428 N N . LEU A 1 292 ? -2.102 9.919 -12.029 1.00 89.06 292 LEU A N 1
ATOM 2429 C CA . LEU A 1 292 ? -2.716 8.931 -11.137 1.00 89.06 292 LEU A CA 1
ATOM 2430 C C . LEU A 1 292 ? -3.842 9.541 -10.297 1.00 89.06 292 LEU A C 1
ATOM 2432 O O . LEU A 1 292 ? -4.871 8.904 -10.098 1.00 89.06 292 LEU A O 1
ATOM 2436 N N . THR A 1 293 ? -3.663 10.771 -9.818 1.00 87.94 293 THR A N 1
ATOM 2437 C CA . THR A 1 293 ? -4.684 11.485 -9.041 1.00 87.94 293 THR A CA 1
ATOM 2438 C C . THR A 1 293 ? -5.912 11.776 -9.900 1.00 87.94 293 THR A C 1
ATOM 2440 O O . THR A 1 293 ? -7.027 11.484 -9.486 1.00 87.94 293 THR A O 1
ATOM 2443 N N . GLU A 1 294 ? -5.719 12.288 -11.116 1.00 89.44 294 GLU A N 1
ATOM 2444 C CA . GLU A 1 294 ? -6.796 12.513 -12.083 1.00 89.44 294 GLU A CA 1
ATOM 2445 C C . GLU A 1 294 ? -7.523 11.214 -12.428 1.00 89.44 294 GLU A C 1
ATOM 2447 O O . GLU A 1 294 ? -8.751 11.189 -12.441 1.00 89.44 294 GLU A O 1
ATOM 2452 N N . PHE A 1 295 ? -6.780 10.124 -12.635 1.00 89.31 295 PHE A N 1
ATOM 2453 C CA . PHE A 1 295 ? -7.350 8.809 -12.903 1.00 89.31 295 PHE A CA 1
ATOM 2454 C C . PHE A 1 295 ? -8.224 8.304 -11.747 1.00 89.31 295 PHE A C 1
ATOM 2456 O O . PHE A 1 295 ? -9.329 7.827 -11.986 1.00 89.31 295 PHE A O 1
ATOM 2463 N N . PHE A 1 296 ? -7.772 8.430 -10.495 1.00 87.94 296 PHE A N 1
ATOM 2464 C CA . PHE A 1 296 ? -8.573 8.019 -9.337 1.00 87.94 296 PHE A CA 1
ATOM 2465 C C . PHE A 1 296 ? -9.746 8.955 -9.041 1.00 87.94 296 PHE A C 1
ATOM 2467 O O . PHE A 1 296 ? -10.734 8.516 -8.467 1.00 87.94 296 PHE A O 1
ATOM 2474 N N . ASN A 1 297 ? -9.677 10.210 -9.479 1.00 86.81 297 ASN A N 1
ATOM 2475 C CA . ASN A 1 297 ? -10.797 11.144 -9.400 1.00 86.81 297 ASN A CA 1
ATOM 2476 C C . ASN A 1 297 ? -11.829 10.934 -10.518 1.00 86.81 297 ASN A C 1
ATOM 2478 O O . ASN A 1 297 ? -12.849 11.627 -10.537 1.00 86.81 297 ASN A O 1
ATOM 2482 N N . LEU A 1 298 ? -11.586 10.018 -11.467 1.00 86.00 298 LEU A N 1
ATOM 2483 C CA . LEU A 1 298 ? -12.576 9.703 -12.487 1.00 86.00 298 LEU A CA 1
ATOM 2484 C C . LEU A 1 298 ? -13.847 9.190 -11.804 1.00 86.00 298 LEU A C 1
ATOM 2486 O O . LEU A 1 298 ? -13.784 8.226 -11.035 1.00 86.00 298 LEU A O 1
ATOM 2490 N N . PRO A 1 299 ? -15.012 9.796 -12.088 1.00 75.31 299 PRO A N 1
ATOM 2491 C CA . PRO A 1 299 ? -16.256 9.368 -11.486 1.00 75.31 299 PRO A CA 1
ATOM 2492 C C . PRO A 1 299 ? -16.605 7.978 -12.013 1.00 75.31 299 PRO A C 1
ATOM 2494 O O . PRO A 1 299 ? -17.124 7.826 -13.117 1.00 75.31 299 PRO A O 1
ATOM 2497 N N . VAL A 1 300 ? -16.371 6.956 -11.195 1.00 76.00 300 VAL A N 1
ATOM 2498 C CA . VAL A 1 300 ? -16.951 5.625 -11.395 1.00 76.00 300 VAL A CA 1
ATOM 2499 C C . VAL A 1 300 ? -18.288 5.590 -10.653 1.00 76.00 300 VAL A C 1
ATOM 2501 O O . VAL A 1 300 ? -18.495 4.810 -9.729 1.00 76.00 300 VAL A O 1
ATOM 2504 N N . ASN A 1 301 ? -19.169 6.527 -11.014 1.00 57.16 301 ASN A N 1
ATOM 2505 C CA . ASN A 1 301 ? -20.508 6.642 -10.450 1.00 57.16 301 ASN A CA 1
ATOM 2506 C C . ASN A 1 301 ? -21.506 5.949 -11.368 1.00 57.16 301 ASN A C 1
ATOM 2508 O O . ASN A 1 301 ? -21.659 6.330 -12.529 1.00 57.16 301 ASN A O 1
ATOM 2512 N N . PHE A 1 302 ? -22.260 5.018 -10.798 1.00 48.94 302 PHE A N 1
ATOM 2513 C CA . PHE A 1 302 ? -23.553 4.630 -11.336 1.00 48.94 302 PHE A CA 1
ATOM 2514 C C . PHE A 1 302 ? -24.608 5.006 -10.306 1.00 48.94 302 PHE A C 1
ATOM 2516 O O . PHE A 1 302 ? -24.434 4.765 -9.115 1.00 48.94 302 PHE A O 1
ATOM 2523 N N . LYS A 1 303 ? -25.660 5.678 -10.785 1.00 41.88 303 LYS A N 1
ATOM 2524 C CA . LYS A 1 303 ? -26.904 5.827 -10.035 1.00 41.88 303 LYS A CA 1
ATOM 2525 C C . LYS A 1 303 ? -27.410 4.423 -9.703 1.00 41.88 303 LYS A C 1
ATOM 2527 O O . LYS A 1 303 ? -27.454 3.593 -10.613 1.00 41.88 303 LYS A O 1
ATOM 2532 N N . ASP A 1 304 ? -27.764 4.211 -8.440 1.00 44.03 304 ASP A N 1
ATOM 2533 C CA . ASP A 1 304 ? -28.701 3.155 -8.051 1.00 44.03 304 ASP A CA 1
ATOM 2534 C C . ASP A 1 304 ? -30.021 3.303 -8.831 1.00 44.03 304 ASP A C 1
ATOM 2536 O O . ASP A 1 304 ? -30.443 4.463 -9.084 1.00 44.03 304 ASP A O 1
#

Radius of gyration: 21.05 Å; chains: 1; bounding box: 56×41×53 Å

pLDDT: mean 86.63, std 10.28, range [41.88, 96.81]